Protein AF-A0A7S2VZ10-F1 (afdb_monomer_lite)

Sequence (284 aa):
MPEFVNPKYKDAEKTIFKKPTRLECMMQDFPTVLQGDEVKKVGFTSVAADMCFSPVKNATSDGVALQGKGTHPGVAASGEADQYAAVRTIMSSIGCQVEDAPKSKYLGIEVTPGPEIVLGPKFASYPGEFKTRFPNPSKVKISACSSLVVNGNGVVIESLDLDGALVIECEDGASGVIRDLVVKNKGWQKVQDESSDVEIIRMRGYRLDKTETKNVFFKKDGSVSGIESSEPAPKSIPKSSPAPQAPICSDNGVVKPPVSSLKSLTDPSENEQMEATNACCNIL

Secondary structure (DSSP, 8-state):
--EEE-PPBSSTTS-SBSS---EEE-GGGGGGG--GGGGGG-------HHHH-----S-HHHHHHHHTTTS---SHHHHHHHHHHHHHHHHHHTT-EEPPPPPEEETTEEE----EEEE-TTT-SSGGGHHHH-SSGGGEEE-TT-EEEEE-TTEEES-EEEESEEEEEE-TT--EEE-SEEEES---EEEE-SS-SSHHHHHHTEEEE----EEEEE-TTS-EESS---SPPPPPPPPPPPPPP---------------------------------------

InterPro domains:
  IPR029044 Nucleotide-diphospho-sugar transferases [G3DSA:3.90.550.10] (1-95)
  IPR029044 Nucleotide-diphospho-sugar transferases [SSF53448] (1-171)
  IPR039741 UDP-sugar pyrophosphorylase [PTHR11952] (1-141)

Structure (mmCIF, N/CA/C/O backbone):
data_AF-A0A7S2VZ10-F1
#
_entry.id   AF-A0A7S2VZ10-F1
#
loop_
_atom_site.group_PDB
_atom_site.id
_atom_site.type_symbol
_atom_site.label_atom_id
_atom_site.label_alt_id
_atom_site.label_comp_id
_atom_site.label_asym_id
_atom_site.label_entity_id
_atom_site.label_seq_id
_atom_site.pdbx_PDB_ins_code
_atom_site.Cartn_x
_atom_site.Cartn_y
_atom_site.Cartn_z
_atom_site.occupancy
_atom_site.B_iso_or_equiv
_atom_site.auth_seq_id
_atom_site.auth_comp_id
_atom_site.auth_asym_id
_atom_site.auth_atom_id
_atom_site.pdbx_PDB_model_num
ATOM 1 N N . MET A 1 1 ? 13.908 16.755 -28.039 1.00 89.31 1 MET A N 1
ATOM 2 C CA . MET A 1 1 ? 14.348 15.532 -27.341 1.00 89.31 1 MET A CA 1
ATOM 3 C C . MET A 1 1 ? 15.007 14.633 -28.361 1.00 89.31 1 MET A C 1
ATOM 5 O O . MET A 1 1 ? 14.469 14.606 -29.463 1.00 89.31 1 MET A O 1
ATOM 9 N N . PRO A 1 2 ? 16.119 13.948 -28.057 1.00 92.06 2 PRO A N 1
ATOM 10 C CA . PRO A 1 2 ? 16.629 12.903 -28.934 1.00 92.06 2 PRO A CA 1
ATOM 11 C C . PRO A 1 2 ? 15.529 11.877 -29.238 1.00 92.06 2 PRO A C 1
ATOM 13 O O . PRO A 1 2 ? 14.740 11.520 -28.360 1.00 92.06 2 PRO A O 1
ATOM 16 N N . GLU A 1 3 ? 15.448 11.457 -30.495 1.00 95.94 3 GLU A N 1
ATOM 17 C CA . GLU A 1 3 ? 14.493 10.454 -30.964 1.00 95.94 3 GLU A CA 1
ATOM 18 C C . GLU A 1 3 ? 15.218 9.130 -31.208 1.00 95.94 3 GLU A C 1
ATOM 20 O O . GLU A 1 3 ? 16.395 9.104 -31.577 1.00 95.94 3 GLU A O 1
ATOM 25 N N . PHE A 1 4 ? 14.512 8.019 -31.027 1.00 94.69 4 PHE A N 1
ATOM 26 C CA . PHE A 1 4 ? 15.022 6.676 -31.278 1.00 94.69 4 PHE A CA 1
ATOM 27 C C . PHE A 1 4 ? 13.944 5.781 -31.907 1.00 94.69 4 PHE A C 1
ATOM 29 O O . PHE A 1 4 ? 12.768 6.137 -31.982 1.00 94.69 4 PHE A O 1
ATOM 36 N N . VAL A 1 5 ? 14.349 4.595 -32.372 1.00 95.00 5 VAL A N 1
ATOM 37 C CA . VAL A 1 5 ? 13.439 3.552 -32.873 1.00 95.00 5 VAL A CA 1
ATOM 38 C C . VAL A 1 5 ? 13.731 2.224 -32.172 1.00 95.00 5 VAL A C 1
ATOM 40 O O . VAL A 1 5 ? 14.894 1.858 -32.006 1.00 95.00 5 VAL A O 1
ATOM 43 N N . ASN A 1 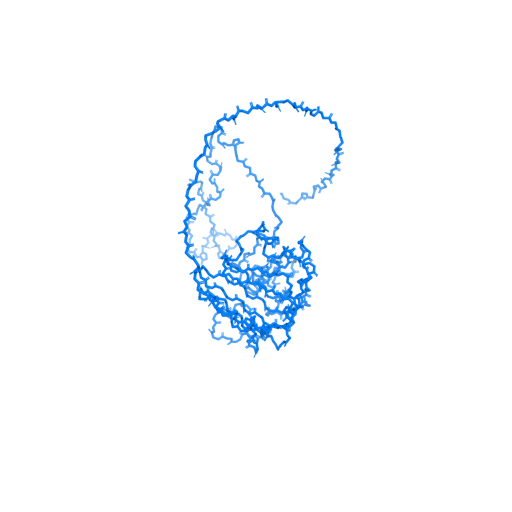6 ? 12.697 1.466 -31.789 1.00 93.81 6 ASN A N 1
ATOM 44 C CA . ASN A 1 6 ? 12.840 0.123 -31.195 1.00 93.81 6 ASN A CA 1
ATOM 45 C C . ASN A 1 6 ? 12.056 -0.956 -31.977 1.00 93.81 6 ASN A C 1
ATOM 47 O O . ASN A 1 6 ? 11.100 -1.547 -31.454 1.00 93.81 6 ASN A O 1
ATOM 51 N N . PRO A 1 7 ? 12.431 -1.227 -33.242 1.00 94.06 7 PRO A N 1
ATOM 52 C CA . PRO A 1 7 ? 11.729 -2.190 -34.077 1.00 94.06 7 PRO A CA 1
ATOM 53 C C . PRO A 1 7 ? 11.793 -3.605 -33.495 1.00 94.06 7 PRO A C 1
ATOM 55 O O . PRO A 1 7 ? 12.830 -4.079 -33.026 1.00 94.06 7 PRO A O 1
ATOM 58 N N . LYS A 1 8 ? 10.653 -4.302 -33.541 1.00 93.94 8 LYS A N 1
ATOM 59 C CA . LYS A 1 8 ? 10.565 -5.730 -33.214 1.00 93.94 8 LYS A CA 1
ATOM 60 C C . LYS A 1 8 ? 10.568 -6.525 -34.511 1.00 93.94 8 LYS A C 1
ATOM 62 O O . LYS A 1 8 ? 9.674 -6.343 -35.334 1.00 93.94 8 LYS A O 1
ATOM 67 N N . TYR A 1 9 ? 11.548 -7.406 -34.665 1.00 95.38 9 TYR A N 1
ATOM 68 C CA . TYR A 1 9 ? 11.757 -8.193 -35.879 1.00 95.38 9 TYR A CA 1
ATOM 69 C C . TYR A 1 9 ? 11.151 -9.592 -35.758 1.00 95.38 9 TYR A C 1
ATOM 71 O O . TYR A 1 9 ? 11.024 -10.129 -34.652 1.00 95.38 9 TYR A O 1
ATOM 79 N N . LYS A 1 10 ? 10.698 -10.146 -36.886 1.00 93.25 10 LYS A N 1
ATOM 80 C CA . LYS A 1 10 ? 10.171 -11.518 -36.975 1.00 93.25 10 LYS A CA 1
ATOM 81 C C . LYS A 1 10 ? 11.301 -12.528 -37.181 1.00 93.25 10 LYS A C 1
ATOM 83 O O . LYS A 1 10 ? 11.198 -13.657 -36.715 1.00 93.25 10 LYS A O 1
ATOM 88 N N . ASP A 1 11 ? 12.335 -12.096 -37.883 1.00 92.50 11 ASP A N 1
ATOM 89 C CA . ASP A 1 11 ? 13.518 -12.835 -38.296 1.00 92.50 11 ASP A CA 1
ATOM 90 C C . ASP A 1 11 ? 14.761 -12.375 -37.517 1.00 92.50 11 ASP A C 1
ATOM 92 O O . ASP A 1 11 ? 14.811 -11.259 -36.986 1.00 92.50 11 ASP A O 1
ATOM 96 N N . ALA A 1 12 ? 15.766 -13.247 -37.429 1.00 92.56 12 ALA A N 1
ATOM 97 C CA . ALA A 1 12 ? 17.010 -12.957 -36.715 1.00 92.56 12 ALA A CA 1
ATOM 98 C C . ALA A 1 12 ? 17.876 -11.937 -37.474 1.00 92.56 12 ALA A C 1
ATOM 100 O O . ALA A 1 12 ? 18.604 -11.156 -36.862 1.00 92.56 12 ALA A O 1
ATOM 101 N N . GLU A 1 13 ? 17.733 -11.907 -38.797 1.00 94.44 13 GLU A N 1
ATOM 102 C CA . GLU A 1 13 ? 18.428 -11.042 -39.748 1.00 94.44 13 GLU A CA 1
ATOM 103 C C . GLU A 1 13 ? 17.911 -9.596 -39.713 1.00 94.44 13 GLU A C 1
ATOM 105 O O . GLU A 1 13 ? 18.526 -8.706 -40.298 1.00 94.44 13 GLU A O 1
ATOM 110 N N . LYS A 1 14 ? 16.820 -9.340 -38.976 1.00 92.38 14 LYS A N 1
ATOM 111 C CA . LYS A 1 14 ? 16.214 -8.017 -38.776 1.00 92.38 14 LYS A CA 1
ATOM 112 C C . LYS A 1 14 ? 15.792 -7.335 -40.081 1.00 92.38 14 LYS A C 1
ATOM 114 O O . LYS A 1 14 ? 15.908 -6.119 -40.225 1.00 92.38 14 LYS A O 1
ATOM 119 N N . THR A 1 15 ? 15.269 -8.109 -41.024 1.00 92.44 15 THR A N 1
ATOM 120 C CA . THR A 1 15 ? 14.808 -7.605 -42.325 1.00 92.44 15 THR A CA 1
ATOM 121 C C . THR A 1 15 ? 13.295 -7.409 -42.380 1.00 92.44 15 THR A C 1
ATOM 123 O O . THR A 1 15 ? 12.811 -6.592 -43.164 1.00 92.44 15 THR A O 1
ATOM 126 N N . ILE A 1 16 ? 12.530 -8.096 -41.521 1.00 93.94 16 ILE A N 1
ATOM 127 C CA . ILE A 1 16 ? 11.064 -8.061 -41.515 1.00 93.94 16 ILE A CA 1
ATOM 128 C C . ILE A 1 16 ? 10.551 -7.625 -40.143 1.00 93.94 16 ILE A C 1
ATOM 130 O O . ILE A 1 16 ? 10.742 -8.289 -39.119 1.00 93.94 16 ILE A O 1
ATOM 134 N N . PHE A 1 17 ? 9.809 -6.519 -40.114 1.00 95.38 17 PHE A N 1
ATOM 135 C CA . PHE A 1 17 ? 9.128 -6.087 -38.898 1.00 95.38 17 PHE A CA 1
ATOM 136 C C . PHE A 1 17 ? 8.000 -7.054 -38.516 1.00 95.38 17 PHE A C 1
ATOM 138 O O . PHE A 1 17 ? 7.134 -7.393 -39.318 1.00 95.38 17 PHE A O 1
ATOM 145 N N . LYS A 1 18 ? 7.972 -7.456 -37.242 1.00 94.25 18 LYS A N 1
ATOM 146 C CA . LYS A 1 18 ? 6.888 -8.250 -36.643 1.00 94.25 18 LYS A CA 1
ATOM 147 C C . LYS A 1 18 ? 5.609 -7.425 -36.457 1.00 94.25 18 LYS A C 1
ATOM 149 O O . LYS A 1 18 ? 4.518 -7.984 -36.421 1.00 94.25 18 LYS A O 1
ATOM 154 N N . LYS A 1 19 ? 5.751 -6.107 -36.301 1.00 92.44 19 LYS A N 1
ATOM 155 C CA . LYS A 1 19 ? 4.674 -5.114 -36.185 1.00 92.44 19 LYS A CA 1
ATOM 156 C C . LYS A 1 19 ? 5.181 -3.747 -36.670 1.00 92.44 19 LYS A C 1
ATOM 158 O O . LYS A 1 19 ? 6.389 -3.526 -36.570 1.00 92.44 19 LYS A O 1
ATOM 163 N N . PRO A 1 20 ? 4.310 -2.836 -37.149 1.00 95.00 20 PRO A N 1
ATOM 164 C CA . PRO A 1 20 ? 4.716 -1.480 -37.513 1.00 95.00 20 PRO A CA 1
ATOM 165 C C . PRO A 1 20 ? 5.530 -0.808 -36.399 1.00 95.00 20 PRO A C 1
ATOM 167 O O . PRO A 1 20 ? 5.176 -0.908 -35.220 1.00 95.00 20 PRO A O 1
ATOM 170 N N . THR A 1 21 ? 6.628 -0.153 -36.780 1.00 94.62 21 THR A N 1
ATOM 171 C CA . THR A 1 21 ? 7.501 0.592 -35.864 1.00 94.62 21 THR A CA 1
ATOM 172 C C . THR A 1 21 ? 7.276 2.092 -36.022 1.00 94.62 21 THR A C 1
ATOM 174 O O . THR A 1 21 ? 6.785 2.546 -37.054 1.00 94.62 21 THR A O 1
ATOM 177 N N . ARG A 1 22 ? 7.635 2.862 -35.000 1.00 95.50 22 ARG A N 1
ATOM 178 C CA . ARG A 1 22 ? 7.475 4.320 -34.949 1.00 95.50 22 ARG A CA 1
ATOM 179 C C . ARG A 1 22 ? 8.710 4.964 -34.331 1.00 95.50 22 ARG A C 1
ATOM 181 O O . ARG A 1 22 ? 9.484 4.269 -33.672 1.00 95.50 22 ARG A O 1
ATOM 188 N N . LEU A 1 23 ? 8.869 6.265 -34.557 1.00 96.81 23 LEU A N 1
ATOM 189 C CA . LEU A 1 23 ? 9.794 7.084 -33.781 1.00 96.81 23 LEU A CA 1
ATOM 190 C C . LEU A 1 23 ? 9.257 7.230 -32.357 1.00 96.81 23 LEU A C 1
ATOM 192 O O . LEU A 1 23 ? 8.049 7.353 -32.141 1.00 96.81 23 LEU A O 1
ATOM 196 N N . GLU A 1 24 ? 10.166 7.180 -31.399 1.00 96.56 24 GLU A N 1
ATOM 197 C CA . GLU A 1 24 ? 9.895 7.301 -29.975 1.00 96.56 24 GLU A CA 1
ATOM 198 C C . GLU A 1 24 ? 10.877 8.315 -29.378 1.00 96.56 24 GLU A C 1
ATOM 200 O O . GLU A 1 24 ? 11.974 8.523 -29.892 1.00 96.56 24 GLU A O 1
ATOM 205 N N . CYS A 1 25 ? 10.490 8.957 -28.284 1.00 96.25 25 CYS A N 1
ATOM 206 C CA . CYS A 1 25 ? 11.383 9.766 -27.464 1.00 96.25 25 CYS A CA 1
ATOM 207 C C . CYS A 1 25 ? 11.068 9.493 -25.993 1.00 96.25 25 CYS A C 1
ATOM 209 O O . CYS A 1 25 ? 9.958 9.067 -25.659 1.00 96.25 25 CYS A O 1
ATOM 211 N N . MET A 1 26 ? 12.043 9.699 -25.111 1.00 95.38 26 MET A N 1
ATOM 212 C CA . MET A 1 26 ? 11.858 9.491 -23.680 1.00 95.38 26 MET A CA 1
ATOM 213 C C . MET A 1 26 ? 11.746 10.825 -22.949 1.00 95.38 26 MET A C 1
ATOM 215 O O . MET A 1 26 ? 12.558 11.726 -23.150 1.00 95.38 26 MET A O 1
ATOM 219 N N . MET A 1 27 ? 10.774 10.945 -22.042 1.00 95.12 27 MET A N 1
ATOM 220 C CA . MET A 1 27 ? 10.640 12.148 -21.212 1.00 95.12 27 MET A CA 1
ATOM 221 C C . MET A 1 27 ? 11.894 12.392 -20.357 1.00 95.12 27 MET A C 1
ATOM 223 O O . MET A 1 27 ? 12.309 13.535 -20.174 1.00 95.12 27 MET A O 1
ATOM 227 N N . GLN A 1 28 ? 12.532 11.314 -19.891 1.00 94.31 28 GLN A N 1
ATOM 228 C CA . GLN A 1 28 ? 13.742 11.366 -19.076 1.00 94.31 28 GLN A CA 1
ATOM 229 C C . GLN A 1 28 ? 15.014 11.712 -19.859 1.00 94.31 28 GLN A C 1
ATOM 231 O O . GLN A 1 28 ? 16.044 11.917 -19.229 1.00 94.31 28 GLN A O 1
ATOM 236 N N . ASP A 1 29 ? 14.960 11.828 -21.191 1.00 94.56 29 ASP A N 1
ATOM 237 C CA . ASP A 1 29 ? 16.108 12.289 -21.983 1.00 94.56 29 ASP A CA 1
ATOM 238 C C . ASP A 1 29 ? 16.261 13.818 -21.924 1.00 94.56 29 ASP A C 1
ATOM 240 O O . ASP A 1 29 ? 17.249 14.356 -22.420 1.00 94.56 29 ASP A O 1
ATOM 244 N N . PHE A 1 30 ? 15.324 14.547 -21.301 1.00 93.69 30 PHE A N 1
ATOM 245 C CA . PHE A 1 30 ? 15.377 16.012 -21.198 1.00 93.69 30 PHE A CA 1
ATOM 246 C C . PHE A 1 30 ? 16.704 16.557 -20.652 1.00 93.69 30 PHE A C 1
ATOM 248 O O . PHE A 1 30 ? 17.232 17.503 -21.240 1.00 93.69 30 PHE A O 1
ATOM 255 N N . PRO A 1 31 ? 17.314 15.967 -19.607 1.00 93.50 31 PRO A N 1
ATOM 256 C CA . PRO A 1 31 ? 18.595 16.443 -19.101 1.00 93.50 31 PRO A CA 1
ATOM 257 C C . PRO A 1 31 ? 19.724 16.410 -20.142 1.00 93.50 31 PRO A C 1
ATOM 259 O O . PRO A 1 31 ? 20.663 17.191 -20.032 1.00 93.50 31 PRO A O 1
ATOM 262 N N . THR A 1 32 ? 19.632 15.563 -21.176 1.00 91.69 32 THR A N 1
ATOM 263 C CA . THR A 1 32 ? 20.663 15.438 -22.227 1.00 91.69 32 THR A CA 1
ATOM 264 C C . THR A 1 32 ? 20.717 16.633 -23.179 1.00 91.69 32 THR A C 1
ATOM 266 O O . THR A 1 32 ? 21.724 16.824 -23.856 1.00 91.69 32 THR A O 1
ATOM 269 N N . VAL A 1 33 ? 19.652 17.442 -23.239 1.00 94.12 33 VAL A N 1
ATOM 270 C CA . VAL A 1 33 ? 19.584 18.629 -24.109 1.00 94.12 33 VAL A CA 1
ATOM 271 C C . VAL A 1 33 ? 19.839 19.938 -23.364 1.00 94.12 33 VAL A C 1
ATOM 273 O O . VAL A 1 33 ? 19.858 20.999 -23.990 1.00 94.12 33 VAL A O 1
ATOM 276 N N . LEU A 1 34 ? 20.029 19.887 -22.042 1.00 94.75 34 LEU A N 1
ATOM 277 C CA . LEU A 1 34 ? 20.406 21.056 -21.252 1.00 94.75 34 LEU A CA 1
ATOM 278 C C . LEU A 1 34 ? 21.827 21.504 -21.618 1.00 94.75 34 LEU A C 1
ATOM 280 O O . LEU A 1 34 ? 22.675 20.699 -21.998 1.00 94.75 34 LEU A O 1
ATOM 284 N N . GLN A 1 35 ? 22.095 22.805 -21.506 1.00 95.25 35 GLN A N 1
ATOM 285 C CA . GLN A 1 35 ? 23.396 23.406 -21.815 1.00 95.25 35 GLN A CA 1
ATOM 286 C C . GLN A 1 35 ? 23.789 24.444 -20.759 1.00 95.25 35 GLN A C 1
ATOM 288 O O . GLN A 1 35 ? 22.960 24.889 -19.963 1.00 95.25 35 GLN A O 1
ATOM 293 N N . GLY A 1 36 ? 25.064 24.844 -20.765 1.00 95.81 36 GLY A N 1
ATOM 294 C CA . GLY A 1 36 ? 25.583 25.874 -19.865 1.00 95.81 36 GLY A CA 1
ATOM 295 C C . GLY A 1 36 ? 25.463 25.480 -18.392 1.00 95.81 36 GLY A C 1
ATOM 296 O O . GLY A 1 36 ? 25.749 24.344 -18.013 1.00 95.81 36 GLY A O 1
ATOM 297 N N . ASP A 1 37 ? 25.042 26.425 -17.556 1.00 95.81 37 ASP A N 1
ATOM 298 C CA . ASP A 1 37 ? 24.955 26.218 -16.108 1.00 95.81 37 ASP A CA 1
ATOM 299 C C . ASP A 1 37 ? 23.799 25.301 -15.675 1.00 95.81 37 ASP A C 1
ATOM 301 O O . ASP A 1 37 ? 23.842 24.766 -14.569 1.00 95.81 37 ASP A O 1
ATOM 305 N N . GLU A 1 38 ? 22.803 25.046 -16.531 1.00 94.06 38 GLU A N 1
ATOM 306 C CA . GLU A 1 38 ? 21.687 24.146 -16.202 1.00 94.06 38 GLU A CA 1
ATOM 307 C C . GLU A 1 38 ? 22.126 22.678 -16.112 1.00 94.06 38 GLU A C 1
ATOM 309 O O . GLU A 1 38 ? 21.639 21.941 -15.257 1.00 94.06 38 GLU A O 1
ATOM 314 N N . VAL A 1 39 ? 23.113 22.256 -16.914 1.00 94.19 39 VAL A N 1
ATOM 315 C CA . VAL A 1 39 ? 23.686 20.894 -16.842 1.00 94.19 39 VAL A CA 1
ATOM 316 C C . VAL A 1 39 ? 24.296 20.620 -15.472 1.00 94.19 39 VAL A C 1
ATOM 318 O O . VAL A 1 39 ? 24.170 19.517 -14.946 1.00 94.19 39 VAL A O 1
ATOM 321 N N . LYS A 1 40 ? 24.914 21.635 -14.855 1.00 94.62 40 LYS A N 1
ATOM 322 C CA . LYS A 1 40 ? 25.546 21.517 -13.531 1.00 94.62 40 LYS A CA 1
ATOM 323 C C . LYS A 1 40 ? 24.530 21.281 -12.407 1.00 94.62 40 LYS A C 1
ATOM 325 O O . LYS A 1 40 ? 24.934 20.931 -11.303 1.00 94.62 40 LYS A O 1
ATOM 330 N N . LYS A 1 41 ? 23.234 21.490 -12.670 1.00 94.44 41 LYS A N 1
ATOM 331 C CA . LYS A 1 41 ? 22.131 21.294 -11.717 1.00 94.44 41 LYS A CA 1
ATOM 332 C C . LYS A 1 41 ? 21.445 19.932 -11.867 1.00 94.44 41 LYS A C 1
ATOM 334 O O . LYS A 1 41 ? 20.548 19.623 -11.087 1.00 94.44 41 LYS A O 1
ATOM 339 N N . VAL A 1 42 ? 21.835 19.125 -12.856 1.00 95.69 42 VAL A N 1
ATOM 340 C CA . VAL A 1 42 ? 21.312 17.765 -13.031 1.00 95.69 42 VAL A CA 1
ATOM 341 C C . VAL A 1 42 ? 21.949 16.851 -11.990 1.00 95.69 42 VAL A C 1
ATOM 343 O O . VAL A 1 42 ? 23.168 16.803 -11.849 1.00 95.69 42 VAL A O 1
ATOM 346 N N . GLY A 1 43 ? 21.119 16.098 -11.277 1.00 94.62 43 GLY A N 1
ATOM 347 C CA . GLY A 1 43 ? 21.566 15.143 -10.273 1.00 94.62 43 GLY A CA 1
ATOM 348 C C . GLY A 1 43 ? 20.611 13.966 -10.149 1.00 94.62 43 GLY A C 1
ATOM 349 O O . GLY A 1 43 ? 19.545 13.938 -10.765 1.00 94.62 43 GLY A O 1
ATOM 350 N N . PHE A 1 44 ? 21.005 12.996 -9.330 1.00 94.44 44 PHE A N 1
ATOM 351 C CA . PHE A 1 44 ? 20.228 11.797 -9.046 1.00 94.44 44 PHE A CA 1
ATOM 352 C C . PHE A 1 44 ? 20.040 11.664 -7.539 1.00 94.44 44 PHE A C 1
ATOM 354 O O . PHE A 1 44 ? 20.973 11.882 -6.766 1.00 94.44 44 PHE A O 1
ATOM 361 N N . THR A 1 45 ? 18.842 11.269 -7.126 1.00 95.12 45 THR A N 1
ATOM 362 C CA . THR A 1 45 ? 18.549 10.914 -5.738 1.00 95.12 45 THR A CA 1
ATOM 363 C C . THR A 1 45 ? 18.197 9.439 -5.702 1.00 95.12 45 THR A C 1
ATOM 365 O O . THR A 1 45 ? 17.225 9.017 -6.325 1.00 95.12 45 THR A O 1
ATOM 368 N N . SER A 1 46 ? 19.009 8.656 -4.995 1.00 94.44 46 SER A N 1
ATOM 369 C CA . SER A 1 46 ? 18.710 7.250 -4.747 1.00 94.44 46 SER A CA 1
ATOM 370 C C . SER A 1 46 ? 17.797 7.134 -3.534 1.00 94.44 46 SER A C 1
ATOM 372 O O . SER A 1 46 ? 18.019 7.781 -2.511 1.00 94.44 46 SER A O 1
ATOM 374 N N . VAL A 1 47 ? 16.769 6.311 -3.664 1.00 93.12 47 VAL A N 1
ATOM 375 C CA . VAL A 1 47 ? 15.765 6.030 -2.640 1.00 93.12 47 VAL A CA 1
ATOM 376 C C . VAL A 1 47 ? 15.538 4.524 -2.598 1.00 93.12 47 VAL A C 1
ATOM 378 O O . VAL A 1 47 ? 15.725 3.834 -3.601 1.00 93.12 47 VAL A O 1
ATOM 381 N N . ALA A 1 48 ? 15.183 4.006 -1.424 1.00 91.25 48 ALA A N 1
ATOM 382 C CA . ALA A 1 48 ? 14.958 2.580 -1.240 1.00 91.25 48 ALA A CA 1
ATOM 383 C C . ALA A 1 48 ? 13.761 2.122 -2.093 1.00 91.25 48 ALA A C 1
ATOM 385 O O . ALA A 1 48 ? 12.660 2.662 -1.978 1.00 91.25 48 ALA A O 1
ATOM 386 N N . ALA A 1 49 ? 14.001 1.165 -2.994 1.00 90.69 49 ALA A N 1
ATOM 387 C CA . ALA A 1 49 ? 13.032 0.777 -4.019 1.00 90.69 49 ALA A CA 1
ATOM 388 C C . ALA A 1 49 ? 11.740 0.183 -3.433 1.00 90.69 49 ALA A C 1
ATOM 390 O O . ALA A 1 49 ? 10.665 0.399 -3.985 1.00 90.69 49 ALA A O 1
ATOM 391 N N . ASP A 1 50 ? 11.844 -0.504 -2.298 1.00 88.31 50 ASP A N 1
ATOM 392 C CA . ASP A 1 50 ? 10.729 -1.073 -1.534 1.00 88.31 50 ASP A CA 1
ATOM 393 C C . ASP A 1 50 ? 9.741 -0.020 -1.004 1.00 88.31 50 ASP A C 1
ATOM 395 O O . ASP A 1 50 ? 8.578 -0.334 -0.766 1.00 88.31 50 ASP A O 1
ATOM 399 N N . MET A 1 51 ? 10.176 1.233 -0.862 1.00 88.94 51 MET A N 1
ATOM 400 C CA . MET A 1 51 ? 9.346 2.338 -0.376 1.00 88.94 51 MET A CA 1
ATOM 401 C C . MET A 1 51 ? 8.803 3.242 -1.487 1.00 88.94 51 MET A C 1
ATOM 403 O O . MET A 1 51 ? 7.904 4.043 -1.230 1.00 88.94 51 MET A O 1
ATOM 407 N N . CYS A 1 52 ? 9.357 3.181 -2.702 1.00 90.94 52 CYS A N 1
ATOM 408 C CA . CYS A 1 52 ? 9.060 4.174 -3.741 1.00 90.94 52 CYS A CA 1
ATOM 409 C C . CYS A 1 52 ? 8.910 3.622 -5.165 1.00 90.94 52 CYS A C 1
ATOM 411 O O . CYS A 1 52 ? 8.676 4.406 -6.088 1.00 90.94 52 CYS A O 1
ATOM 413 N N . PHE A 1 53 ? 9.080 2.317 -5.391 1.00 94.50 53 PHE A N 1
ATOM 414 C CA . PHE A 1 53 ? 9.075 1.736 -6.731 1.00 94.50 53 PHE A CA 1
ATOM 415 C C . PHE A 1 53 ? 8.306 0.410 -6.799 1.00 94.50 53 PHE A C 1
ATOM 417 O O . PHE A 1 53 ? 8.887 -0.672 -6.824 1.00 94.50 53 PHE A O 1
ATOM 424 N N . SER A 1 54 ? 6.984 0.518 -6.947 1.00 95.81 54 SER A N 1
ATOM 425 C CA . SER A 1 54 ? 6.052 -0.623 -7.001 1.00 95.81 54 SER A CA 1
ATOM 426 C C . SER A 1 54 ? 5.272 -0.662 -8.324 1.00 95.81 54 SER A C 1
ATOM 428 O O . SER A 1 54 ? 4.064 -0.417 -8.357 1.00 95.81 54 SER A O 1
ATOM 430 N N . PRO A 1 55 ? 5.939 -0.896 -9.471 1.00 96.50 55 PRO A N 1
ATOM 431 C CA . PRO A 1 55 ? 5.274 -0.858 -10.768 1.00 96.50 55 PRO A CA 1
ATOM 432 C C . PRO A 1 55 ? 4.318 -2.043 -10.949 1.00 96.50 55 PRO A C 1
ATOM 434 O O . PRO A 1 55 ? 4.665 -3.182 -10.656 1.00 96.50 55 PRO A O 1
ATOM 437 N N . VAL A 1 56 ? 3.162 -1.793 -11.563 1.00 97.69 56 VAL A N 1
ATOM 438 C CA . VAL A 1 56 ? 2.246 -2.830 -12.062 1.00 97.69 56 VAL A CA 1
ATOM 439 C C . VAL A 1 56 ? 2.233 -2.744 -13.583 1.00 97.69 56 VAL A C 1
ATOM 441 O O . VAL A 1 56 ? 1.460 -1.992 -14.170 1.00 97.69 56 VAL A O 1
ATOM 444 N N . LYS A 1 57 ? 3.167 -3.447 -14.228 1.00 96.31 57 LYS A N 1
ATOM 445 C CA . LYS A 1 57 ? 3.405 -3.341 -15.682 1.00 96.31 57 LYS A CA 1
ATOM 446 C C . LYS A 1 57 ? 3.500 -4.678 -16.409 1.00 96.31 57 LYS A C 1
ATOM 448 O O . LYS A 1 57 ? 3.429 -4.700 -17.634 1.00 96.31 57 LYS A O 1
ATOM 453 N N . ASN A 1 58 ? 3.700 -5.768 -15.675 1.00 97.19 58 ASN A N 1
ATOM 454 C CA . ASN A 1 58 ? 3.885 -7.097 -16.240 1.00 97.19 58 ASN A CA 1
ATOM 455 C C . ASN A 1 58 ? 2.590 -7.908 -16.147 1.00 97.19 58 ASN A C 1
ATOM 457 O O . ASN A 1 58 ? 1.797 -7.735 -15.218 1.00 97.19 58 ASN A O 1
ATOM 461 N N . ALA A 1 59 ? 2.409 -8.838 -17.084 1.00 95.12 59 ALA A N 1
ATOM 462 C CA . ALA A 1 59 ? 1.439 -9.912 -16.920 1.00 95.12 59 ALA A CA 1
ATOM 463 C C . ALA A 1 59 ? 1.910 -10.882 -15.825 1.00 95.12 59 ALA A C 1
ATOM 465 O O . ALA A 1 59 ? 3.111 -11.028 -15.584 1.00 95.12 59 ALA A O 1
ATOM 466 N N . THR A 1 60 ? 0.976 -11.586 -15.186 1.00 95.56 60 THR A N 1
ATOM 467 C CA . THR A 1 60 ? 1.283 -12.483 -14.062 1.00 95.56 60 THR A CA 1
ATOM 468 C C . THR A 1 60 ? 2.296 -13.567 -14.429 1.00 95.56 60 THR A C 1
ATOM 470 O O . THR A 1 60 ? 3.241 -13.796 -13.679 1.00 95.56 60 THR A O 1
ATOM 473 N N . SER A 1 61 ? 2.180 -14.165 -15.619 1.00 95.31 61 SER A N 1
ATOM 474 C CA . SER A 1 61 ? 3.127 -15.173 -16.119 1.00 95.31 61 SER A CA 1
ATOM 475 C C . SER A 1 61 ? 4.559 -14.645 -16.247 1.00 95.31 61 SER A C 1
ATOM 477 O O . SER A 1 61 ? 5.509 -15.329 -15.865 1.00 95.31 61 SER A O 1
ATOM 479 N N . ASP A 1 62 ? 4.720 -13.416 -16.742 1.00 96.81 62 ASP A N 1
ATOM 480 C CA . ASP A 1 62 ? 6.031 -12.778 -16.879 1.00 96.81 62 ASP A CA 1
ATOM 481 C C . ASP A 1 62 ? 6.598 -12.423 -15.501 1.00 96.81 62 ASP A C 1
ATOM 483 O O . ASP A 1 62 ? 7.786 -12.618 -15.242 1.00 96.81 62 ASP A O 1
ATOM 487 N N . GLY A 1 63 ? 5.733 -11.968 -14.587 1.00 97.38 63 GLY A N 1
ATOM 488 C CA . GLY A 1 63 ? 6.083 -11.709 -13.193 1.00 97.38 63 GLY A CA 1
ATOM 489 C C . GLY A 1 63 ? 6.609 -12.949 -12.473 1.00 97.38 63 GLY A C 1
ATOM 490 O O . GLY A 1 63 ? 7.622 -12.859 -11.784 1.00 97.38 63 GLY A O 1
ATOM 491 N N . VAL A 1 64 ? 5.996 -14.119 -12.683 1.00 97.81 64 VAL A N 1
ATOM 492 C CA . VAL A 1 64 ? 6.490 -15.399 -12.137 1.00 97.81 64 VAL A CA 1
ATOM 493 C C . VAL A 1 64 ? 7.896 -15.709 -12.660 1.00 97.81 64 VAL A C 1
ATOM 495 O O . VAL A 1 64 ? 8.776 -16.090 -11.884 1.00 97.81 64 VAL A O 1
ATOM 498 N N . ALA A 1 65 ? 8.143 -15.505 -13.957 1.00 97.88 65 ALA A N 1
ATOM 499 C CA . ALA A 1 65 ? 9.461 -15.726 -14.552 1.00 97.88 65 ALA A CA 1
ATOM 500 C C . ALA A 1 65 ? 10.526 -14.744 -14.025 1.00 97.88 65 ALA A C 1
ATOM 502 O O . ALA A 1 65 ? 11.684 -15.132 -13.860 1.00 97.88 65 ALA A O 1
ATOM 503 N N . LEU A 1 66 ? 10.155 -13.488 -13.751 1.00 97.62 66 LEU A N 1
ATOM 504 C CA . LEU A 1 66 ? 11.037 -12.492 -13.130 1.00 97.62 66 LEU A CA 1
ATOM 505 C C . LEU A 1 66 ? 11.348 -12.839 -11.671 1.00 97.62 66 LEU A C 1
ATOM 507 O O . LEU A 1 66 ? 12.516 -12.827 -11.281 1.00 97.62 66 LEU A O 1
ATOM 511 N N . GLN A 1 67 ? 10.333 -13.230 -10.900 1.00 97.44 67 GLN A N 1
ATOM 512 C CA . GLN A 1 67 ? 10.484 -13.660 -9.509 1.00 97.44 67 GLN A CA 1
ATOM 513 C C . GLN A 1 67 ? 11.445 -14.845 -9.388 1.00 97.44 67 GLN A C 1
ATOM 515 O O . GLN A 1 67 ? 12.313 -14.853 -8.519 1.00 97.44 67 GLN A O 1
ATOM 520 N N . GLY A 1 68 ? 11.343 -15.823 -10.295 1.00 97.00 68 GLY A N 1
ATOM 521 C CA . GLY A 1 68 ? 12.252 -16.974 -10.342 1.00 97.00 68 GLY A CA 1
ATOM 522 C C . GLY A 1 68 ? 13.721 -16.604 -10.584 1.00 97.00 68 GLY A C 1
ATOM 523 O O . GLY A 1 68 ? 14.607 -17.397 -10.282 1.00 97.00 68 GLY A O 1
ATOM 524 N N . LYS A 1 69 ? 13.991 -15.393 -11.087 1.00 97.31 69 LYS A N 1
ATOM 525 C CA . LYS A 1 69 ? 15.336 -14.822 -11.269 1.00 97.31 69 LYS A CA 1
ATOM 526 C C . LYS A 1 69 ? 15.736 -13.868 -10.136 1.00 97.31 69 LYS A C 1
ATOM 528 O O . LYS A 1 69 ? 16.726 -13.157 -10.270 1.00 97.31 69 LYS A O 1
ATOM 533 N N . GLY A 1 70 ? 14.949 -13.787 -9.062 1.00 95.19 70 GLY A N 1
ATOM 534 C CA . GLY A 1 70 ? 15.165 -12.835 -7.969 1.00 95.19 70 GLY A CA 1
ATOM 535 C C . GLY A 1 70 ? 14.870 -11.379 -8.342 1.00 95.19 70 GLY A C 1
ATOM 536 O O . GLY A 1 70 ? 15.331 -10.471 -7.660 1.00 95.19 70 GLY A O 1
ATOM 537 N N . THR A 1 71 ? 14.133 -11.130 -9.428 1.00 95.19 71 THR A N 1
ATOM 538 C CA . THR A 1 71 ? 13.716 -9.781 -9.839 1.00 95.19 71 THR A CA 1
ATOM 539 C C . THR A 1 71 ? 12.292 -9.501 -9.372 1.00 95.19 71 THR A C 1
ATOM 541 O O . THR A 1 71 ? 11.449 -10.398 -9.381 1.00 95.19 71 THR A O 1
ATOM 544 N N . HIS A 1 72 ? 12.003 -8.248 -9.007 1.00 95.88 72 HIS A N 1
ATOM 545 C CA . HIS A 1 72 ? 10.661 -7.846 -8.592 1.00 95.88 72 HIS A CA 1
ATOM 546 C C . HIS A 1 72 ? 9.606 -8.201 -9.665 1.00 95.88 72 HIS A C 1
ATOM 548 O O . HIS A 1 72 ? 9.805 -7.848 -10.835 1.00 95.88 72 HIS A O 1
ATOM 554 N N . PRO A 1 73 ? 8.483 -8.863 -9.313 1.00 97.06 73 PRO A N 1
ATOM 555 C CA . PRO A 1 73 ? 7.525 -9.353 -10.305 1.00 97.06 73 PRO A CA 1
ATOM 556 C C . PRO A 1 73 ? 6.855 -8.234 -11.107 1.00 97.06 73 PRO A C 1
ATOM 558 O O . PRO A 1 73 ? 6.631 -8.378 -12.308 1.00 97.06 73 PRO A O 1
ATOM 561 N N . GLY A 1 74 ? 6.545 -7.107 -10.460 1.00 97.19 74 GLY A N 1
ATOM 562 C CA . GLY A 1 74 ? 5.933 -5.942 -11.101 1.00 97.19 74 GLY A CA 1
ATOM 563 C C . GLY A 1 74 ? 4.523 -6.194 -11.657 1.00 97.19 74 GLY A C 1
ATOM 564 O O . GLY A 1 74 ? 4.201 -5.732 -12.757 1.00 97.19 74 GLY A O 1
ATOM 565 N N . VAL A 1 75 ? 3.715 -6.970 -10.928 1.00 98.25 75 VAL A N 1
ATOM 566 C CA . VAL A 1 75 ? 2.343 -7.390 -11.276 1.00 98.25 75 VAL A CA 1
ATOM 567 C C . VAL A 1 75 ? 1.339 -6.861 -10.246 1.00 98.25 75 VAL A C 1
ATOM 569 O O . VAL A 1 75 ? 1.734 -6.314 -9.220 1.00 98.25 75 VAL A O 1
ATOM 572 N N . ALA A 1 76 ? 0.036 -7.042 -10.486 1.00 97.44 76 ALA A N 1
ATOM 573 C CA . ALA A 1 76 ? -1.008 -6.482 -9.620 1.00 97.44 76 ALA A CA 1
ATOM 574 C C . ALA A 1 76 ? -0.898 -6.957 -8.159 1.00 97.44 76 ALA A C 1
ATOM 576 O O . ALA A 1 76 ? -0.958 -6.136 -7.248 1.00 97.44 76 ALA A O 1
ATOM 577 N N . ALA A 1 77 ? -0.665 -8.257 -7.942 1.00 97.25 77 ALA A N 1
ATOM 578 C CA . ALA A 1 77 ? -0.524 -8.823 -6.601 1.00 97.25 77 ALA A CA 1
ATOM 579 C C . ALA A 1 77 ? 0.682 -8.254 -5.831 1.00 97.25 77 ALA A C 1
ATOM 581 O O . ALA A 1 77 ? 0.544 -7.932 -4.654 1.00 97.25 77 ALA A O 1
ATOM 582 N N . SER A 1 78 ? 1.845 -8.109 -6.487 1.00 97.38 78 SER A N 1
ATOM 583 C CA . SER A 1 78 ? 3.037 -7.546 -5.840 1.00 97.38 78 SER A CA 1
ATOM 584 C C . SER A 1 78 ? 2.862 -6.056 -5.560 1.00 97.38 78 SER A C 1
ATOM 586 O O . SER A 1 78 ? 3.134 -5.625 -4.453 1.00 97.38 78 SER A O 1
ATOM 588 N N . GLY A 1 79 ? 2.322 -5.283 -6.510 1.00 97.38 79 GLY A N 1
ATOM 589 C CA . GLY A 1 79 ? 2.120 -3.845 -6.305 1.00 97.38 79 GLY A CA 1
ATOM 590 C C . GLY A 1 79 ? 1.147 -3.526 -5.164 1.00 97.38 79 GLY A C 1
ATOM 591 O O . GLY A 1 79 ? 1.372 -2.590 -4.405 1.00 97.38 79 GLY A O 1
ATOM 592 N N . GLU A 1 80 ? 0.087 -4.322 -5.002 1.00 97.31 80 GLU A N 1
ATOM 593 C CA . GLU A 1 80 ? -0.819 -4.203 -3.852 1.00 97.31 80 GLU A CA 1
ATOM 594 C C . GLU A 1 80 ? -0.120 -4.537 -2.526 1.00 97.31 80 GLU A C 1
ATOM 596 O O . GLU A 1 80 ? -0.274 -3.804 -1.549 1.00 97.31 80 GLU A O 1
ATOM 601 N N . ALA A 1 81 ? 0.679 -5.607 -2.492 1.00 97.00 81 ALA A N 1
ATOM 602 C CA . ALA A 1 81 ? 1.431 -5.994 -1.301 1.00 97.00 81 ALA A CA 1
ATOM 603 C C . ALA A 1 81 ? 2.496 -4.955 -0.914 1.00 97.00 81 ALA A C 1
ATOM 605 O O . ALA A 1 81 ? 2.630 -4.644 0.269 1.00 97.00 81 ALA A O 1
ATOM 606 N N . ASP A 1 82 ? 3.200 -4.376 -1.890 1.00 97.19 82 ASP A N 1
ATOM 607 C CA . ASP A 1 82 ? 4.199 -3.329 -1.657 1.00 97.19 82 ASP A CA 1
ATOM 608 C C . ASP A 1 82 ? 3.567 -2.091 -1.011 1.00 97.19 82 ASP A C 1
ATOM 610 O O . ASP A 1 82 ? 4.121 -1.518 -0.073 1.00 97.19 82 ASP A O 1
ATOM 614 N N . GLN A 1 83 ? 2.366 -1.708 -1.458 1.00 96.12 83 GLN A N 1
ATOM 615 C CA . GLN A 1 83 ? 1.644 -0.574 -0.886 1.00 96.12 83 GLN A CA 1
ATOM 616 C C . GLN A 1 83 ? 1.332 -0.798 0.599 1.00 96.12 83 GLN A C 1
ATOM 618 O O . GLN A 1 83 ? 1.511 0.111 1.413 1.00 96.12 83 GLN A O 1
ATOM 623 N N . TYR A 1 84 ? 0.891 -2.004 0.973 1.00 97.25 84 TYR A N 1
ATOM 624 C CA . TYR A 1 84 ? 0.693 -2.350 2.381 1.00 97.25 84 TYR A CA 1
ATOM 625 C C . TYR A 1 84 ? 2.023 -2.397 3.133 1.00 97.25 84 TYR A C 1
ATOM 627 O O . TYR A 1 84 ? 2.122 -1.859 4.235 1.00 97.25 84 TYR A O 1
ATOM 635 N N . ALA A 1 85 ? 3.064 -2.987 2.542 1.00 97.00 85 ALA A N 1
ATOM 636 C CA . ALA A 1 85 ? 4.393 -3.060 3.136 1.00 97.00 85 ALA A CA 1
ATOM 637 C C . ALA A 1 85 ? 4.951 -1.674 3.475 1.00 97.00 85 ALA A C 1
ATOM 639 O O . ALA A 1 85 ? 5.394 -1.484 4.603 1.00 97.00 85 ALA A O 1
ATOM 640 N N . ALA A 1 86 ? 4.836 -0.691 2.581 1.00 95.88 86 ALA A N 1
ATOM 641 C CA . ALA A 1 86 ? 5.298 0.672 2.835 1.00 95.88 86 ALA A CA 1
ATOM 642 C C . ALA A 1 86 ? 4.634 1.293 4.078 1.00 95.88 86 ALA A C 1
ATOM 644 O O . ALA A 1 86 ? 5.312 1.866 4.934 1.00 95.88 86 ALA A O 1
ATOM 645 N N . VAL A 1 87 ? 3.313 1.138 4.227 1.00 96.81 87 VAL A N 1
ATOM 646 C CA . VAL A 1 87 ? 2.580 1.661 5.393 1.00 96.81 87 VAL A CA 1
ATOM 647 C C . VAL A 1 87 ? 2.986 0.934 6.674 1.00 96.81 87 VAL A C 1
ATOM 649 O O . VAL A 1 87 ? 3.251 1.589 7.685 1.00 96.81 87 VAL A O 1
ATOM 652 N N . ARG A 1 88 ? 3.094 -0.400 6.635 1.00 97.56 88 ARG A N 1
ATOM 653 C CA . ARG A 1 88 ? 3.551 -1.206 7.779 1.00 97.56 88 ARG A CA 1
ATOM 654 C C . ARG A 1 88 ? 4.959 -0.800 8.210 1.00 97.56 88 ARG A C 1
ATOM 656 O O . ARG A 1 88 ? 5.168 -0.548 9.391 1.00 97.56 88 ARG A O 1
ATOM 663 N N . THR A 1 89 ? 5.885 -0.631 7.266 1.00 96.50 89 THR A N 1
ATOM 664 C CA . THR A 1 89 ? 7.258 -0.175 7.532 1.00 96.50 89 THR A CA 1
ATOM 665 C C . THR A 1 89 ? 7.271 1.181 8.230 1.00 96.50 89 THR A C 1
ATOM 667 O O . THR A 1 89 ? 7.947 1.336 9.247 1.00 96.50 89 THR A O 1
ATOM 670 N N . ILE A 1 90 ? 6.489 2.158 7.755 1.00 96.69 90 ILE A N 1
ATOM 671 C CA . ILE A 1 90 ? 6.415 3.484 8.392 1.00 96.69 90 ILE A CA 1
ATOM 672 C C . ILE A 1 90 ? 5.844 3.371 9.809 1.00 96.69 90 ILE A C 1
ATOM 674 O O . ILE A 1 90 ? 6.421 3.931 10.742 1.00 96.69 90 ILE A O 1
ATOM 678 N N . MET A 1 91 ? 4.747 2.636 9.996 1.00 98.00 91 MET A N 1
ATOM 679 C CA . MET A 1 91 ? 4.122 2.468 11.312 1.00 98.00 91 MET A CA 1
ATOM 680 C C . MET A 1 91 ? 5.053 1.765 12.305 1.00 98.00 91 MET A C 1
ATOM 682 O O . MET A 1 91 ? 5.226 2.239 13.428 1.00 98.00 91 MET A O 1
ATOM 686 N N . SER A 1 92 ? 5.715 0.689 11.890 1.00 97.69 92 SER A N 1
ATOM 687 C CA . SER A 1 92 ? 6.712 0.003 12.714 1.00 97.69 92 SER A CA 1
ATOM 688 C C . SER A 1 92 ? 7.900 0.914 13.036 1.00 97.69 92 SER A C 1
ATOM 690 O O . SER A 1 92 ? 8.365 0.930 14.174 1.00 97.69 92 SER A O 1
ATOM 692 N N . SER A 1 93 ? 8.345 1.753 12.089 1.00 96.88 93 SER A N 1
ATOM 693 C CA . SER A 1 93 ? 9.469 2.684 12.299 1.00 96.88 93 SER A CA 1
ATOM 694 C C . SER A 1 93 ? 9.201 3.746 13.371 1.00 96.88 93 SER A C 1
ATOM 696 O O . SER A 1 93 ? 10.139 4.242 13.995 1.00 96.88 93 SER A O 1
ATOM 698 N N . ILE A 1 94 ? 7.930 4.089 13.614 1.00 97.44 94 ILE A N 1
ATOM 699 C CA . ILE A 1 94 ? 7.537 5.021 14.681 1.00 97.44 94 ILE A CA 1
ATOM 700 C C . ILE A 1 94 ? 7.209 4.317 16.004 1.00 97.44 94 ILE A C 1
ATOM 702 O O . ILE A 1 94 ? 6.943 5.002 16.988 1.00 97.44 94 ILE A O 1
ATOM 706 N N . GLY A 1 95 ? 7.254 2.982 16.051 1.00 98.25 95 GLY A N 1
ATOM 707 C CA . GLY A 1 95 ? 7.061 2.180 17.261 1.00 98.25 95 GLY A CA 1
ATOM 708 C C . GLY A 1 95 ? 5.704 1.483 17.386 1.00 98.25 95 GLY A C 1
ATOM 709 O O . GLY A 1 95 ? 5.402 0.985 18.472 1.00 98.25 95 GLY A O 1
ATOM 710 N N . CYS A 1 96 ? 4.877 1.457 16.333 1.00 98.62 96 CYS A N 1
ATOM 711 C CA . CYS A 1 96 ? 3.666 0.633 16.321 1.00 98.62 96 CYS A CA 1
ATOM 712 C C . CYS A 1 96 ? 4.030 -0.855 16.265 1.00 98.62 96 CYS A C 1
ATOM 714 O O . CYS A 1 96 ? 5.019 -1.241 15.645 1.00 98.62 96 CYS A O 1
ATOM 716 N N . GLN A 1 97 ? 3.211 -1.700 16.886 1.00 98.56 97 GLN A N 1
ATOM 717 C CA . GLN A 1 97 ? 3.368 -3.152 16.845 1.00 98.56 97 GLN A CA 1
ATOM 718 C C . GLN A 1 97 ? 2.542 -3.697 15.679 1.00 98.56 97 GLN A C 1
ATOM 720 O O . GLN A 1 97 ? 1.342 -3.927 15.814 1.00 98.56 97 GLN A O 1
ATOM 725 N N . VAL A 1 98 ? 3.175 -3.844 14.517 1.00 98.50 98 VAL A N 1
ATOM 726 C CA . VAL A 1 98 ? 2.533 -4.349 13.298 1.00 98.50 98 VAL A CA 1
ATOM 727 C C . VAL A 1 98 ? 3.178 -5.678 12.925 1.00 98.50 98 VAL A C 1
ATOM 729 O O . VAL A 1 98 ? 4.381 -5.733 12.679 1.00 98.50 98 VAL A O 1
ATOM 732 N N . GLU A 1 99 ? 2.391 -6.749 12.925 1.00 97.81 99 GLU A N 1
ATOM 733 C CA . GLU A 1 99 ? 2.882 -8.100 12.641 1.00 97.81 99 GLU A CA 1
ATOM 734 C C . GLU A 1 99 ? 2.781 -8.419 11.156 1.00 97.81 99 GLU A C 1
ATOM 736 O O . GLU A 1 99 ? 1.719 -8.278 10.574 1.00 97.81 99 GLU A O 1
ATOM 741 N N . ASP A 1 100 ? 3.847 -8.908 10.532 1.00 97.69 100 ASP A N 1
ATOM 742 C CA . ASP A 1 100 ? 3.793 -9.327 9.134 1.00 97.69 100 ASP A CA 1
ATOM 743 C C . ASP A 1 100 ? 3.101 -10.689 8.980 1.00 97.69 100 ASP A C 1
ATOM 745 O O . ASP A 1 100 ? 3.456 -11.665 9.645 1.00 97.69 100 ASP A O 1
ATOM 749 N N . ALA A 1 101 ? 2.145 -10.784 8.053 1.00 97.44 101 ALA A N 1
ATOM 750 C CA . ALA A 1 101 ? 1.535 -12.058 7.706 1.00 97.44 101 ALA A CA 1
ATOM 751 C C . ALA A 1 101 ? 2.557 -13.037 7.105 1.00 97.44 101 ALA A C 1
ATOM 753 O O . ALA A 1 101 ? 3.482 -12.626 6.398 1.00 97.44 101 ALA A O 1
ATOM 754 N N . PRO A 1 102 ? 2.371 -14.354 7.294 1.00 97.06 102 PRO A N 1
ATOM 755 C CA . PRO A 1 102 ? 3.133 -15.341 6.552 1.00 97.06 102 PRO A CA 1
ATOM 756 C C . PRO A 1 102 ? 2.977 -15.136 5.044 1.00 97.06 102 PRO A C 1
ATOM 758 O O . PRO A 1 102 ? 1.893 -14.814 4.542 1.00 97.06 102 PRO A O 1
ATOM 761 N N . LYS A 1 103 ? 4.065 -15.366 4.309 1.00 97.00 103 LYS A N 1
ATOM 762 C CA . LYS A 1 103 ? 4.045 -15.288 2.851 1.00 97.00 103 LYS A CA 1
ATOM 763 C C . LYS A 1 103 ? 2.973 -16.207 2.270 1.00 97.00 103 LYS A C 1
ATOM 765 O O . LYS A 1 103 ? 2.808 -17.346 2.701 1.00 97.00 103 LYS A O 1
ATOM 770 N N . SER A 1 104 ? 2.270 -15.707 1.266 1.00 96.38 104 SER A N 1
ATOM 771 C CA . SER A 1 104 ? 1.213 -16.411 0.547 1.00 96.38 104 SER A CA 1
ATOM 772 C C . SER A 1 104 ? 1.460 -16.334 -0.953 1.00 96.38 104 SER A C 1
ATOM 774 O O . SER A 1 104 ? 2.102 -15.403 -1.440 1.00 96.38 104 SER A O 1
ATOM 776 N N . LYS A 1 105 ? 0.954 -17.323 -1.692 1.00 97.19 105 LYS A N 1
ATOM 777 C CA . LYS A 1 105 ? 1.134 -17.414 -3.142 1.00 97.19 105 LYS A CA 1
ATOM 778 C C . LYS A 1 105 ? -0.201 -17.276 -3.871 1.00 97.19 105 LYS A C 1
ATOM 780 O O . LYS A 1 105 ? -1.137 -18.020 -3.584 1.00 97.19 105 LYS A O 1
ATOM 785 N N . TYR A 1 106 ? -0.256 -16.378 -4.850 1.00 96.19 106 TYR A N 1
ATOM 786 C CA . TYR A 1 106 ? -1.417 -16.149 -5.718 1.00 96.19 106 TYR A CA 1
ATOM 787 C C . TYR A 1 106 ? -0.961 -16.178 -7.173 1.00 96.19 106 TYR A C 1
ATOM 789 O O . TYR A 1 106 ? -0.048 -15.437 -7.536 1.00 96.19 106 TYR A O 1
ATOM 797 N N . LEU A 1 107 ? -1.532 -17.064 -8.000 1.00 94.69 107 LEU A N 1
ATOM 798 C CA . LEU A 1 107 ? -1.109 -17.254 -9.398 1.00 94.69 107 LEU A CA 1
ATOM 799 C C . LEU A 1 107 ? 0.420 -17.422 -9.568 1.00 94.69 107 LEU A C 1
ATOM 801 O O . LEU A 1 107 ? 1.024 -16.921 -10.515 1.00 94.69 107 LEU A O 1
ATOM 805 N N . GLY A 1 108 ? 1.079 -18.087 -8.614 1.00 95.88 108 GLY A N 1
ATOM 806 C CA . GLY A 1 108 ? 2.534 -18.285 -8.624 1.00 95.88 108 GLY A CA 1
ATOM 807 C C . GLY A 1 108 ? 3.374 -17.131 -8.054 1.00 95.88 108 GLY A C 1
ATOM 808 O O . GLY A 1 108 ? 4.561 -17.337 -7.791 1.00 95.88 108 GLY A O 1
ATOM 809 N N . ILE A 1 109 ? 2.780 -15.966 -7.797 1.00 97.69 109 ILE A N 1
ATOM 810 C CA . ILE A 1 109 ? 3.442 -14.790 -7.215 1.00 97.69 109 ILE A CA 1
ATOM 811 C C . ILE A 1 109 ? 3.436 -14.905 -5.695 1.00 97.69 109 ILE A C 1
ATOM 813 O O . ILE A 1 109 ? 2.385 -15.132 -5.100 1.00 97.69 109 ILE A O 1
ATOM 817 N N . GLU A 1 110 ? 4.601 -14.769 -5.072 1.00 97.75 110 GLU A N 1
ATOM 818 C CA . GLU A 1 110 ? 4.758 -14.816 -3.618 1.00 97.75 110 GLU A CA 1
ATOM 819 C C . GLU A 1 110 ? 4.711 -13.397 -3.045 1.00 97.75 110 GLU A C 1
ATOM 821 O O . GLU A 1 110 ? 5.458 -12.526 -3.483 1.00 97.75 110 GLU A O 1
ATOM 826 N N . VAL A 1 111 ? 3.840 -13.161 -2.064 1.00 97.06 111 VAL A N 1
ATOM 827 C CA . VAL A 1 111 ? 3.668 -11.855 -1.410 1.00 97.06 111 VAL A CA 1
ATOM 828 C C . VAL A 1 111 ? 3.493 -12.012 0.095 1.00 97.06 111 VAL A C 1
ATOM 830 O O . VAL A 1 111 ? 3.051 -13.059 0.568 1.00 97.06 111 VAL A O 1
ATOM 833 N N . THR A 1 112 ? 3.766 -10.948 0.845 1.00 97.25 112 THR A N 1
ATOM 834 C CA . THR A 1 112 ? 3.288 -10.798 2.224 1.00 97.25 112 THR A CA 1
ATOM 835 C C . THR A 1 112 ? 1.911 -10.125 2.182 1.00 97.25 112 THR A C 1
ATOM 837 O O . THR A 1 112 ? 1.832 -8.946 1.840 1.00 97.25 112 THR A O 1
ATOM 840 N N . PRO A 1 113 ? 0.805 -10.844 2.452 1.00 95.00 113 PRO A N 1
ATOM 841 C CA . PRO A 1 113 ? -0.535 -10.357 2.125 1.00 95.00 113 PRO A CA 1
ATOM 842 C C . PRO A 1 113 ? -1.098 -9.317 3.099 1.00 95.00 113 PRO A C 1
ATOM 844 O O . PRO A 1 113 ? -2.051 -8.637 2.730 1.00 95.00 113 PRO A O 1
ATOM 847 N N . GLY A 1 114 ? -0.580 -9.206 4.321 1.00 95.00 114 GLY A N 1
ATOM 848 C CA . GLY A 1 114 ? -1.159 -8.334 5.338 1.00 95.00 114 GLY A CA 1
ATOM 849 C C . GLY A 1 114 ? -0.235 -8.092 6.533 1.00 95.00 114 GLY A C 1
ATOM 850 O O . GLY A 1 114 ? 0.868 -8.644 6.570 1.00 95.00 114 GLY A O 1
ATOM 851 N N . PRO A 1 115 ? -0.650 -7.257 7.495 1.00 98.00 115 PRO A N 1
ATOM 852 C CA . PRO A 1 115 ? -1.950 -6.606 7.588 1.00 98.00 115 PRO A CA 1
ATOM 853 C C . PRO A 1 115 ? -2.178 -5.582 6.484 1.00 98.00 115 PRO A C 1
ATOM 855 O O . PRO A 1 115 ? -1.255 -4.951 5.969 1.00 98.00 115 PRO A O 1
ATOM 858 N N . GLU A 1 116 ? -3.438 -5.429 6.114 1.00 98.06 116 GLU A N 1
ATOM 859 C CA . GLU A 1 116 ? -3.884 -4.513 5.074 1.00 98.06 116 GLU A CA 1
ATOM 860 C C . GLU A 1 116 ? -4.160 -3.158 5.717 1.00 98.06 116 GLU A C 1
ATOM 862 O O . GLU A 1 116 ? -5.206 -2.960 6.331 1.00 98.06 116 GLU A O 1
ATOM 867 N N . ILE A 1 117 ? -3.226 -2.216 5.610 1.00 98.38 117 ILE A N 1
ATOM 868 C CA . ILE A 1 117 ? -3.387 -0.891 6.218 1.00 98.38 117 ILE A CA 1
ATOM 869 C C . ILE A 1 117 ? -3.531 0.153 5.117 1.00 98.38 117 ILE A C 1
ATOM 871 O O . ILE A 1 117 ? -2.603 0.402 4.349 1.00 98.38 117 ILE A O 1
ATOM 875 N N . VAL A 1 118 ? -4.705 0.779 5.055 1.00 98.00 118 VAL A N 1
ATOM 876 C CA . VAL A 1 118 ? -5.033 1.837 4.098 1.00 98.00 118 VAL A CA 1
ATOM 877 C C . VAL A 1 118 ? -5.346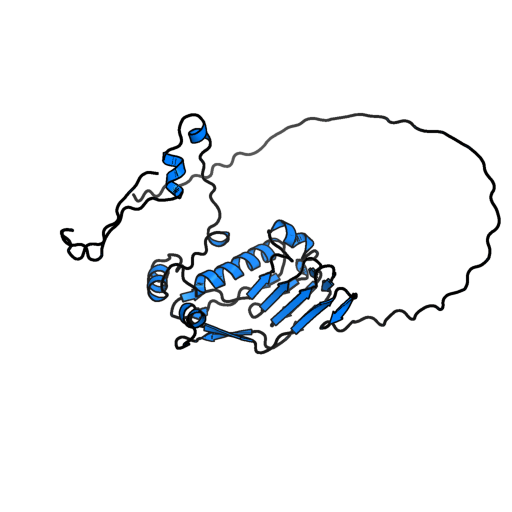 3.116 4.858 1.00 98.00 118 VAL A C 1
ATOM 879 O O . VAL A 1 118 ? -6.389 3.258 5.495 1.00 98.00 118 VAL A O 1
ATOM 882 N N . LEU A 1 119 ? -4.431 4.073 4.759 1.00 97.81 119 LEU A N 1
ATOM 883 C CA . LEU A 1 119 ? -4.583 5.399 5.338 1.00 97.81 119 LEU A CA 1
ATOM 884 C C . LEU A 1 119 ? -4.986 6.369 4.230 1.00 97.81 119 LEU A C 1
ATOM 886 O O . LEU A 1 119 ? -4.245 6.582 3.273 1.00 97.81 119 LEU A O 1
ATOM 890 N N . GLY A 1 120 ? -6.190 6.923 4.336 1.00 96.81 120 GLY A N 1
ATOM 891 C CA . GLY A 1 120 ? -6.700 7.893 3.380 1.00 96.81 120 GLY A CA 1
ATOM 892 C C . GLY A 1 120 ? -5.839 9.164 3.370 1.00 96.81 120 GLY A C 1
ATOM 893 O O . GLY A 1 120 ? -5.356 9.574 4.428 1.00 96.81 120 GLY A O 1
ATOM 894 N N . PRO A 1 121 ? -5.7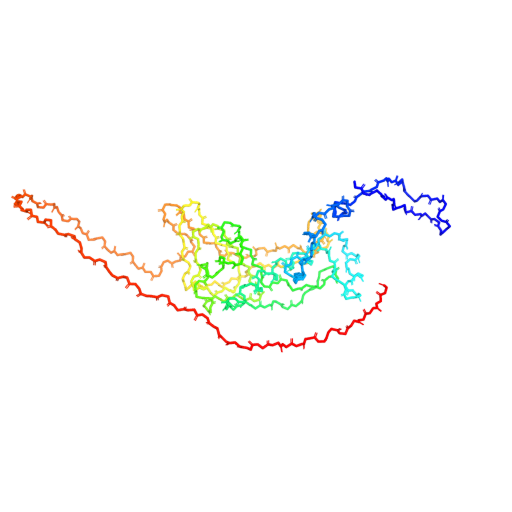05 9.862 2.226 1.00 95.88 121 PRO A N 1
ATOM 895 C CA . PRO A 1 121 ? -4.886 11.075 2.128 1.00 95.88 121 PRO A CA 1
ATOM 896 C C . PRO A 1 121 ? -5.282 12.175 3.121 1.00 95.88 121 PRO A C 1
ATOM 898 O O . PRO A 1 121 ? -4.433 12.923 3.596 1.00 95.88 121 PRO A O 1
ATOM 901 N N . LYS A 1 122 ? -6.573 12.257 3.480 1.00 95.81 122 LYS A N 1
ATOM 902 C CA . LYS A 1 122 ? -7.063 13.194 4.503 1.00 95.81 122 LYS A CA 1
ATOM 903 C C . LYS A 1 122 ? -6.510 12.891 5.899 1.00 95.81 122 LYS A C 1
ATOM 905 O O . LYS A 1 122 ? -6.408 13.805 6.707 1.00 95.81 122 LYS A O 1
ATOM 910 N N . PHE A 1 123 ? -6.193 11.631 6.187 1.00 97.44 123 PHE A N 1
ATOM 911 C CA . PHE A 1 123 ? -5.635 11.210 7.466 1.00 97.44 123 PHE A CA 1
ATOM 912 C C . PHE A 1 123 ? -4.119 11.416 7.505 1.00 97.44 123 PHE A C 1
ATOM 914 O O . PHE A 1 123 ? -3.627 12.134 8.375 1.00 97.44 123 PHE A O 1
ATOM 921 N N . ALA A 1 124 ? -3.395 10.814 6.559 1.00 95.62 124 ALA A N 1
ATOM 922 C CA . ALA A 1 124 ? -1.950 10.963 6.432 1.00 95.62 124 ALA A CA 1
ATOM 923 C C . ALA A 1 124 ? -1.532 10.879 4.957 1.00 95.62 124 ALA A C 1
ATOM 925 O O . ALA A 1 124 ? -1.738 9.858 4.303 1.00 95.62 124 ALA A O 1
ATOM 926 N N . SER A 1 125 ? -0.935 11.949 4.441 1.00 92.94 125 SER A N 1
ATOM 927 C CA . SER A 1 125 ? -0.410 12.051 3.074 1.00 92.94 125 SER A CA 1
ATOM 928 C C . SER A 1 125 ? 1.107 11.865 3.002 1.00 92.94 125 SER A C 1
ATOM 930 O O . SER A 1 125 ? 1.630 11.542 1.938 1.00 92.94 125 SER A O 1
ATOM 932 N N . TYR A 1 126 ? 1.833 12.062 4.108 1.00 92.12 126 TYR A N 1
ATOM 933 C CA . TYR A 1 126 ? 3.284 11.867 4.163 1.00 92.12 126 TYR A CA 1
ATOM 934 C C . TYR A 1 126 ? 3.748 11.340 5.535 1.00 92.12 126 TYR A C 1
ATOM 936 O O . TYR A 1 126 ? 3.058 11.538 6.540 1.00 92.12 126 TYR A O 1
ATOM 944 N N . PRO A 1 127 ? 4.931 10.695 5.627 1.00 91.38 127 PRO A N 1
ATOM 945 C CA . PRO A 1 127 ? 5.375 10.022 6.855 1.00 91.38 127 PRO A CA 1
ATOM 946 C C . PRO A 1 127 ? 5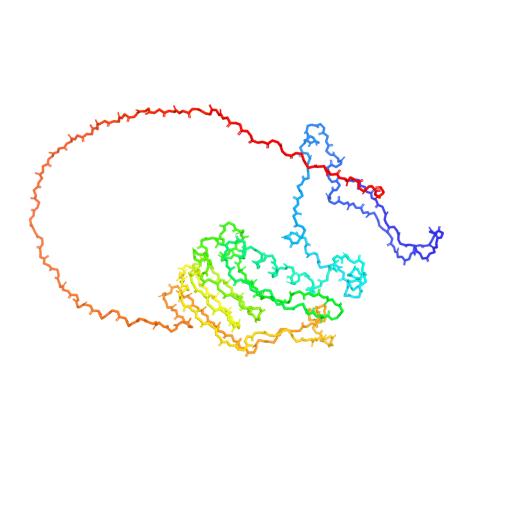.460 10.920 8.100 1.00 91.38 127 PRO A C 1
ATOM 948 O O . PRO A 1 127 ? 5.285 10.447 9.221 1.00 91.38 127 PRO A O 1
ATOM 951 N N . GLY A 1 128 ? 5.695 12.225 7.922 1.00 93.38 128 GLY A N 1
ATOM 952 C CA . GLY A 1 128 ? 5.794 13.181 9.027 1.00 93.38 128 GLY A CA 1
ATOM 953 C C . GLY A 1 128 ? 4.504 13.339 9.842 1.00 93.38 128 GLY A C 1
ATOM 954 O O . GLY A 1 128 ? 4.576 13.698 11.015 1.00 93.38 128 GLY A O 1
ATOM 955 N N . GLU A 1 129 ? 3.340 13.019 9.271 1.00 95.50 129 GLU A N 1
ATOM 956 C CA . GLU A 1 129 ? 2.049 13.099 9.970 1.00 95.50 129 GLU A CA 1
ATOM 957 C C . GLU A 1 129 ? 1.794 11.892 10.878 1.00 95.50 129 GLU A C 1
ATOM 959 O O . GLU A 1 129 ? 1.018 11.980 11.825 1.00 95.50 129 GLU A O 1
ATOM 964 N N . PHE A 1 130 ? 2.466 10.758 10.662 1.00 96.94 130 PHE A N 1
ATOM 965 C CA . PHE A 1 130 ? 2.137 9.527 11.385 1.00 96.94 130 PHE A CA 1
ATOM 966 C C . PHE A 1 130 ? 2.341 9.679 12.899 1.00 96.94 130 PHE A C 1
ATOM 968 O O . PHE A 1 130 ? 1.530 9.188 13.675 1.00 96.94 130 PHE A O 1
ATOM 975 N N . LYS A 1 131 ? 3.362 10.425 13.341 1.00 95.88 131 LYS A N 1
ATOM 976 C CA . LYS A 1 131 ? 3.618 10.652 14.776 1.00 95.88 131 LYS A CA 1
ATOM 977 C C . LYS A 1 131 ? 2.509 11.445 15.472 1.00 95.88 131 LYS A C 1
ATOM 979 O O . LYS A 1 131 ? 2.276 11.240 16.657 1.00 95.88 131 LYS A O 1
ATOM 984 N N . THR A 1 132 ? 1.826 12.345 14.763 1.00 96.62 132 THR A N 1
ATOM 985 C CA . THR A 1 132 ? 0.696 13.102 15.330 1.00 96.62 132 THR A CA 1
ATOM 986 C C . THR A 1 132 ? -0.600 12.299 15.268 1.00 96.62 132 THR A C 1
ATOM 988 O O . THR A 1 132 ? -1.459 12.448 16.134 1.00 96.62 132 THR A O 1
ATOM 991 N N . ARG A 1 133 ? -0.727 11.408 14.277 1.00 97.75 133 ARG A N 1
ATOM 992 C CA . ARG A 1 133 ? -1.856 10.481 14.139 1.00 97.75 133 ARG A CA 1
ATOM 993 C C . ARG A 1 133 ? -1.813 9.306 15.108 1.00 97.75 133 ARG A C 1
ATOM 995 O O . ARG A 1 133 ? -2.873 8.855 15.532 1.00 97.75 133 ARG A O 1
ATOM 1002 N N . PHE A 1 134 ? -0.618 8.857 15.476 1.00 98.12 134 PHE A N 1
ATOM 1003 C CA . PHE A 1 134 ? -0.360 7.758 16.405 1.00 98.12 134 PHE A CA 1
ATOM 1004 C C . PHE A 1 134 ? 0.529 8.248 17.561 1.00 98.12 134 PHE A C 1
ATOM 1006 O O . PHE A 1 134 ? 1.711 7.909 17.613 1.00 98.12 134 PHE A O 1
ATOM 1013 N N . PRO A 1 135 ? 0.002 9.073 18.486 1.00 98.12 135 PRO A N 1
ATOM 1014 C CA . PRO A 1 135 ? 0.807 9.710 19.532 1.00 98.12 135 PRO A CA 1
ATOM 1015 C C . PRO A 1 135 ? 1.390 8.724 20.556 1.00 98.12 135 PRO A C 1
ATOM 1017 O O . PRO A 1 135 ? 2.434 9.011 21.137 1.00 98.12 135 PRO A O 1
ATOM 1020 N N . ASN A 1 136 ? 0.762 7.557 20.759 1.00 98.12 136 ASN A N 1
ATOM 1021 C CA . ASN A 1 136 ? 1.300 6.484 21.605 1.00 98.12 136 ASN A CA 1
ATOM 1022 C C . ASN A 1 136 ? 1.509 5.206 20.772 1.00 98.12 136 ASN A C 1
ATOM 1024 O O . ASN A 1 136 ? 0.768 4.233 20.931 1.00 98.12 136 ASN A O 1
ATOM 1028 N N . PRO A 1 137 ? 2.506 5.181 19.875 1.00 97.94 137 PRO A N 1
ATOM 1029 C CA . PRO A 1 137 ? 2.637 4.123 18.875 1.00 97.94 137 PRO A CA 1
ATOM 1030 C C . PRO A 1 137 ? 2.804 2.735 19.517 1.00 97.94 137 PRO A C 1
ATOM 1032 O O . PRO A 1 137 ? 2.194 1.772 19.068 1.00 97.94 137 PRO A O 1
ATOM 1035 N N . SER A 1 138 ? 3.476 2.634 20.668 1.00 98.19 138 SER A N 1
ATOM 1036 C CA . SER A 1 138 ? 3.623 1.370 21.407 1.00 98.19 138 SER A CA 1
ATOM 1037 C C . SER A 1 138 ? 2.306 0.759 21.911 1.00 98.19 138 SER A C 1
ATOM 1039 O O . SER A 1 138 ? 2.286 -0.424 22.257 1.00 98.19 138 SER A O 1
ATOM 1041 N N . LYS A 1 139 ? 1.209 1.529 21.951 1.00 98.62 139 LYS A N 1
ATOM 1042 C CA . LYS A 1 139 ? -0.145 1.065 22.303 1.00 98.62 139 LYS A CA 1
ATOM 1043 C C . LYS A 1 139 ? -1.012 0.734 21.083 1.00 98.62 139 LYS A C 1
ATOM 1045 O O . LYS A 1 139 ? -2.198 0.459 21.246 1.00 98.62 139 LYS A O 1
ATOM 1050 N N . VAL A 1 140 ? -0.447 0.787 19.881 1.00 98.81 140 VAL A N 1
ATOM 1051 C CA . VAL A 1 140 ? -1.116 0.421 18.631 1.00 98.81 140 VAL A CA 1
ATOM 1052 C C . VAL A 1 140 ? -0.582 -0.936 18.194 1.00 98.81 140 VAL A C 1
ATOM 1054 O O . VAL A 1 140 ? 0.585 -1.058 17.822 1.00 98.81 140 VAL A O 1
ATOM 1057 N N . LYS A 1 141 ? -1.439 -1.950 18.276 1.00 98.81 141 LYS A N 1
ATOM 1058 C CA . LYS A 1 141 ? -1.171 -3.343 17.928 1.00 98.81 141 LYS A CA 1
ATOM 1059 C C . LYS A 1 141 ? -2.086 -3.763 16.789 1.00 98.81 141 LYS A C 1
ATOM 1061 O O . LYS A 1 141 ? -3.297 -3.554 16.862 1.00 98.81 141 LYS A O 1
ATOM 1066 N N . ILE A 1 142 ? -1.502 -4.317 15.736 1.00 98.81 142 ILE A N 1
ATOM 1067 C CA . ILE A 1 142 ? -2.210 -4.763 14.537 1.00 98.81 142 ILE A CA 1
ATOM 1068 C C . ILE A 1 142 ? -1.693 -6.157 14.189 1.00 98.81 142 ILE A C 1
ATOM 1070 O O . ILE A 1 142 ? -0.517 -6.311 13.847 1.00 98.81 142 ILE A O 1
ATOM 1074 N N . SER A 1 143 ? -2.569 -7.159 14.293 1.00 98.62 143 SER A N 1
ATOM 1075 C CA . SER A 1 143 ? -2.227 -8.557 14.017 1.00 98.62 143 SER A CA 1
ATOM 1076 C C . SER A 1 143 ? -1.963 -8.802 12.530 1.00 98.62 143 SER A C 1
ATOM 1078 O O . SER A 1 143 ? -2.450 -8.070 11.664 1.00 98.62 143 SER A O 1
ATOM 1080 N N . ALA A 1 144 ? -1.258 -9.891 12.222 1.00 97.69 144 ALA A N 1
ATOM 1081 C CA . ALA A 1 144 ? -0.950 -10.315 10.854 1.00 97.69 144 ALA A CA 1
ATOM 1082 C C . ALA A 1 144 ? -2.177 -10.446 9.926 1.00 97.69 144 ALA A C 1
ATOM 1084 O O . ALA A 1 144 ? -2.075 -10.222 8.719 1.00 97.69 144 ALA A O 1
ATOM 1085 N N . CYS A 1 145 ? -3.341 -10.795 10.479 1.00 94.38 145 CYS A N 1
ATOM 1086 C CA . CYS A 1 145 ? -4.577 -11.040 9.728 1.00 94.38 145 CYS A CA 1
ATOM 1087 C C . CYS A 1 145 ? -5.509 -9.820 9.672 1.00 94.38 145 CYS A C 1
ATOM 1089 O O . CYS A 1 145 ? -6.668 -9.947 9.278 1.00 94.38 145 CYS A O 1
ATOM 1091 N N . SER A 1 146 ? -5.034 -8.653 10.109 1.00 98.50 146 SER A N 1
ATOM 1092 C CA . SER A 1 146 ? -5.882 -7.479 10.268 1.00 98.50 146 SER A CA 1
ATOM 1093 C C . SER A 1 146 ? -6.016 -6.629 9.007 1.00 98.50 146 SER A C 1
ATOM 1095 O O . SER A 1 146 ? -5.100 -6.538 8.188 1.00 98.50 146 SER A O 1
ATOM 1097 N N . SER A 1 147 ? -7.141 -5.920 8.919 1.00 98.69 147 SER A N 1
ATOM 1098 C CA . SER A 1 147 ? -7.405 -4.899 7.904 1.00 98.69 147 SER A CA 1
ATOM 1099 C C . SER A 1 147 ? -7.815 -3.596 8.587 1.00 98.69 147 SER A C 1
ATOM 1101 O O . SER A 1 147 ? -8.821 -3.544 9.294 1.00 98.69 147 SER A O 1
ATOM 1103 N N . LEU A 1 148 ? -7.052 -2.528 8.379 1.00 98.75 148 LEU A N 1
ATOM 1104 C CA . LEU A 1 148 ? -7.317 -1.204 8.932 1.00 98.75 148 LEU A CA 1
ATOM 1105 C C . LEU A 1 148 ? -7.515 -0.202 7.799 1.00 98.75 148 LEU A C 1
ATOM 1107 O O . LEU A 1 148 ? -6.607 0.037 7.005 1.00 98.75 148 LEU A O 1
ATOM 1111 N N . VAL A 1 149 ? -8.678 0.441 7.763 1.00 98.69 149 VAL A N 1
ATOM 1112 C CA . VAL A 1 149 ? -8.939 1.580 6.877 1.00 98.69 149 VAL A CA 1
ATOM 1113 C C . VAL A 1 149 ? -9.231 2.804 7.727 1.00 98.69 149 VAL A C 1
ATOM 1115 O O . VAL A 1 149 ? -10.104 2.757 8.589 1.00 98.69 149 VAL A O 1
ATOM 1118 N N . VAL A 1 150 ? -8.524 3.906 7.484 1.00 98.56 150 VAL A N 1
ATOM 1119 C CA . VAL A 1 150 ? -8.746 5.169 8.202 1.00 98.56 150 VAL A CA 1
ATOM 1120 C C . VAL A 1 150 ? -8.921 6.298 7.208 1.00 98.56 150 VAL A C 1
ATOM 1122 O O . VAL A 1 150 ? -8.054 6.524 6.366 1.00 98.56 150 VAL A O 1
ATOM 1125 N N . ASN A 1 151 ? -10.018 7.037 7.317 1.00 97.31 151 ASN A N 1
ATOM 1126 C CA . ASN A 1 151 ? -10.280 8.195 6.478 1.00 97.31 151 ASN A CA 1
ATOM 1127 C C . ASN A 1 151 ? -10.790 9.386 7.300 1.00 97.31 151 ASN A C 1
ATOM 1129 O O . ASN A 1 151 ? -11.587 9.228 8.223 1.00 97.31 151 ASN A O 1
ATOM 1133 N N . GLY A 1 152 ? -10.349 10.585 6.919 1.00 95.81 152 GLY A N 1
ATOM 1134 C CA . GLY A 1 152 ? -10.701 11.849 7.569 1.00 95.81 152 GLY A CA 1
ATOM 1135 C C . GLY A 1 152 ? -9.549 12.475 8.362 1.00 95.81 152 GLY A C 1
ATOM 1136 O O . GLY A 1 152 ? -8.718 11.795 8.960 1.00 95.81 152 GLY A O 1
ATOM 1137 N N . ASN A 1 153 ? -9.492 13.806 8.351 1.00 94.00 153 ASN A N 1
ATOM 1138 C CA . ASN A 1 153 ? -8.391 14.594 8.916 1.00 94.00 153 ASN A CA 1
ATOM 1139 C C . ASN A 1 153 ? -8.487 14.821 10.428 1.00 94.00 153 ASN A C 1
ATOM 1141 O O . ASN A 1 153 ? -7.499 15.224 11.039 1.00 94.00 153 ASN A O 1
ATOM 1145 N N . GLY A 1 154 ? -9.652 14.587 11.029 1.00 94.62 154 GLY A N 1
ATOM 1146 C CA . GLY A 1 154 ? -9.886 14.768 12.460 1.00 94.62 154 GLY A CA 1
ATOM 1147 C C . GLY A 1 154 ? -9.582 13.543 13.320 1.00 94.62 154 GLY A C 1
ATOM 1148 O O . GLY A 1 154 ? -9.853 13.583 14.516 1.00 94.62 154 GLY A O 1
ATOM 1149 N N . VAL A 1 155 ? -9.074 12.447 12.742 1.00 97.81 155 VAL A N 1
ATOM 1150 C CA . VAL A 1 155 ? -8.831 11.196 13.479 1.00 97.81 155 VAL A CA 1
ATOM 1151 C C . VAL A 1 155 ? -7.449 11.197 14.137 1.00 97.81 155 VAL A C 1
ATOM 1153 O O . VAL A 1 155 ? -6.449 11.564 13.513 1.00 97.81 155 VAL A O 1
ATOM 1156 N N . VAL A 1 156 ? -7.396 10.735 15.386 1.00 98.25 156 VAL A N 1
ATOM 1157 C CA . VAL A 1 156 ? -6.177 10.383 16.130 1.00 98.25 156 VAL A CA 1
ATOM 1158 C C . VAL A 1 156 ? -6.370 9.005 16.763 1.00 98.25 156 VAL A C 1
ATOM 1160 O O . VAL A 1 156 ? -7.431 8.717 17.316 1.00 98.25 156 VAL A O 1
ATOM 1163 N N . ILE A 1 157 ? -5.358 8.143 16.689 1.00 98.56 157 ILE A N 1
ATOM 1164 C CA . ILE A 1 157 ? -5.382 6.793 17.262 1.00 98.56 157 ILE A CA 1
ATOM 1165 C C . ILE A 1 157 ? -4.366 6.734 18.402 1.00 98.56 157 ILE A C 1
ATOM 1167 O O . ILE A 1 157 ? -3.168 6.575 18.182 1.00 98.56 157 ILE A O 1
ATOM 1171 N N . GLU A 1 158 ? -4.848 6.887 19.635 1.00 98.50 158 GLU A N 1
ATOM 1172 C CA . GLU A 1 158 ? -4.006 6.868 20.835 1.00 98.50 158 GLU A CA 1
ATOM 1173 C C . GLU A 1 158 ? -3.697 5.445 21.313 1.00 98.50 158 GLU A C 1
ATOM 1175 O O . GLU A 1 158 ? -2.601 5.211 21.813 1.00 98.50 158 GLU A O 1
ATOM 1180 N N . SER A 1 159 ? -4.636 4.505 21.188 1.00 98.50 159 SER A N 1
ATOM 1181 C CA . SER A 1 159 ? -4.424 3.083 21.494 1.00 98.50 159 SER A CA 1
ATOM 1182 C C . SER A 1 159 ? -5.434 2.207 20.753 1.00 98.50 159 SER A C 1
ATOM 1184 O O . SER A 1 159 ? -6.613 2.550 20.646 1.00 98.50 159 SER A O 1
ATOM 1186 N N . LEU A 1 160 ? -4.957 1.083 20.214 1.00 98.75 160 LEU A N 1
ATOM 1187 C CA . LEU A 1 160 ? -5.730 0.145 19.398 1.00 98.75 160 LEU A CA 1
ATOM 1188 C C . LEU A 1 160 ? -5.131 -1.258 19.538 1.00 98.75 160 LEU A C 1
ATOM 1190 O O . LEU A 1 160 ? -3.922 -1.415 19.397 1.00 98.75 160 LEU A O 1
ATOM 1194 N N . ASP A 1 161 ? -5.970 -2.262 19.767 1.00 98.75 161 ASP A N 1
ATOM 1195 C CA . ASP A 1 161 ? -5.625 -3.682 19.646 1.00 98.75 161 ASP A CA 1
ATOM 1196 C C . ASP A 1 161 ? -6.539 -4.304 18.584 1.00 98.75 161 ASP A C 1
ATOM 1198 O O . ASP A 1 161 ? -7.729 -4.534 18.825 1.00 98.75 161 ASP A O 1
ATOM 1202 N N . LEU A 1 162 ? -6.005 -4.458 17.373 1.00 98.81 162 LEU A N 1
ATOM 1203 C CA . LEU A 1 162 ? -6.743 -4.914 16.201 1.00 98.81 162 LEU A CA 1
ATOM 1204 C C . LEU A 1 162 ? -6.333 -6.340 15.831 1.00 98.81 162 LEU A C 1
ATOM 1206 O O . LEU A 1 162 ? -5.185 -6.587 15.462 1.00 98.81 162 LEU A O 1
ATOM 1210 N N . ASP A 1 163 ? -7.316 -7.236 15.878 1.00 98.56 163 ASP A N 1
ATOM 1211 C CA . ASP A 1 163 ? -7.260 -8.592 15.342 1.00 98.56 163 ASP A CA 1
ATOM 1212 C C . ASP A 1 163 ? -8.526 -8.877 14.515 1.00 98.56 163 ASP A C 1
ATOM 1214 O O . ASP A 1 163 ? -9.549 -9.356 15.014 1.00 98.56 163 ASP A O 1
ATOM 1218 N N . GLY A 1 164 ? -8.496 -8.459 13.250 1.00 98.31 164 GLY A N 1
ATOM 1219 C CA . GLY A 1 164 ? -9.638 -8.497 12.334 1.00 98.31 164 GLY A CA 1
ATOM 1220 C C . GLY A 1 164 ? -9.738 -7.221 11.498 1.00 98.31 164 GLY A C 1
ATOM 1221 O O . GLY A 1 164 ? -8.735 -6.574 11.213 1.00 98.31 164 GLY A O 1
ATOM 1222 N N . ALA A 1 165 ? -10.944 -6.828 11.092 1.00 98.81 165 ALA A N 1
ATOM 1223 C CA . ALA A 1 165 ? -11.158 -5.664 10.232 1.00 98.81 165 ALA A CA 1
ATOM 1224 C C . ALA A 1 165 ? -11.808 -4.483 10.967 1.00 98.81 165 ALA A C 1
ATOM 1226 O O . ALA A 1 165 ? -12.854 -4.632 11.615 1.00 98.81 165 ALA A O 1
ATOM 1227 N N . LEU A 1 166 ? -11.219 -3.298 10.804 1.00 98.81 166 LEU A N 1
ATOM 1228 C CA . LEU A 1 166 ? -11.692 -2.022 11.331 1.00 98.81 166 LEU A CA 1
ATOM 1229 C C . LEU A 1 166 ? -11.658 -0.944 10.242 1.00 98.81 166 LEU A C 1
ATOM 1231 O O . LEU A 1 166 ? -10.626 -0.691 9.622 1.00 98.81 166 LEU A O 1
ATOM 1235 N N . VAL A 1 167 ? -12.787 -0.267 10.060 1.00 98.75 167 VAL A N 1
ATOM 1236 C CA . VAL A 1 167 ? -12.909 0.927 9.221 1.00 98.75 167 VAL A CA 1
ATOM 1237 C C . VAL A 1 167 ? -13.264 2.109 10.116 1.00 98.75 167 VAL A C 1
ATOM 1239 O O . VAL A 1 167 ? -14.246 2.059 10.856 1.00 98.75 167 VAL A O 1
ATOM 1242 N N . ILE A 1 168 ? -12.458 3.165 10.059 1.00 98.62 168 ILE A N 1
ATOM 1243 C CA . ILE A 1 168 ? -12.680 4.424 10.766 1.00 98.62 168 ILE A CA 1
ATOM 1244 C C . ILE A 1 168 ? -12.919 5.514 9.730 1.00 98.62 168 ILE A C 1
ATOM 1246 O O . ILE A 1 168 ? -12.043 5.812 8.916 1.00 98.62 168 ILE A O 1
ATOM 1250 N N . GLU A 1 169 ? -14.080 6.147 9.801 1.00 98.19 169 GLU A N 1
ATOM 1251 C CA . GLU A 1 169 ? -14.421 7.305 8.986 1.00 98.19 169 GLU A CA 1
ATOM 1252 C C . GLU A 1 169 ? -14.705 8.519 9.868 1.00 98.19 169 GLU A C 1
ATOM 1254 O O . GLU A 1 169 ? -15.308 8.426 10.940 1.00 98.19 169 GLU A O 1
ATOM 1259 N N . CYS A 1 170 ? -14.265 9.684 9.409 1.00 97.75 170 CYS A N 1
ATOM 1260 C CA . CYS A 1 170 ? -14.484 10.955 10.077 1.00 97.75 170 CYS A CA 1
ATOM 1261 C C . CYS A 1 170 ? -14.896 11.999 9.043 1.00 97.75 170 CYS A C 1
ATOM 1263 O O . CYS A 1 170 ? -14.187 12.221 8.056 1.00 97.75 170 CYS A O 1
ATOM 1265 N N . GLU A 1 171 ? -16.069 12.597 9.251 1.00 97.25 171 GLU A N 1
ATOM 1266 C CA . GLU A 1 171 ? -16.609 13.637 8.378 1.00 97.25 171 GLU A CA 1
ATOM 1267 C C . GLU A 1 171 ? -15.727 14.893 8.377 1.00 97.25 171 GLU A C 1
ATOM 1269 O O . GLU A 1 171 ? -15.033 15.207 9.346 1.00 97.25 171 GLU A O 1
ATOM 1274 N N . ASP A 1 172 ? -15.796 15.671 7.296 1.00 95.19 172 ASP A N 1
ATOM 1275 C CA . ASP A 1 172 ? -15.057 16.928 7.208 1.00 95.19 172 ASP A CA 1
ATOM 1276 C C . ASP A 1 172 ? -15.519 17.918 8.292 1.00 95.19 172 ASP A C 1
ATOM 1278 O O . ASP A 1 172 ? -16.682 18.332 8.355 1.00 95.19 172 ASP A O 1
ATOM 1282 N N . GLY A 1 173 ? -14.576 18.323 9.144 1.00 94.31 173 GLY A N 1
ATOM 1283 C CA . GLY A 1 173 ? -14.829 19.197 10.292 1.00 94.31 173 GLY A CA 1
ATOM 1284 C C . GLY A 1 173 ? -15.264 18.468 11.567 1.00 94.31 173 GLY A C 1
ATOM 1285 O O . GLY A 1 173 ? -15.498 19.138 12.571 1.00 94.31 173 GLY A O 1
ATOM 1286 N N . ALA A 1 174 ? -15.356 17.136 11.550 1.00 96.56 174 ALA A N 1
ATOM 1287 C CA . ALA A 1 174 ? -15.456 16.323 12.757 1.00 96.56 174 ALA A CA 1
ATOM 1288 C C . ALA A 1 174 ? -14.061 16.026 13.335 1.00 96.56 174 ALA A C 1
ATOM 1290 O O . ALA A 1 174 ? -13.046 16.136 12.645 1.00 96.56 174 ALA A O 1
ATOM 1291 N N . SER A 1 175 ? -14.026 15.617 14.603 1.00 96.00 175 SER A N 1
ATOM 1292 C CA . SER A 1 175 ? -12.818 15.144 15.284 1.00 96.00 175 SER A CA 1
ATOM 1293 C C . SER A 1 175 ? -13.131 13.861 16.036 1.00 96.00 175 SER A C 1
ATOM 1295 O O . SER A 1 175 ? -14.194 13.733 16.641 1.00 96.00 175 SER A O 1
ATOM 1297 N N . GLY A 1 176 ? -12.195 12.919 16.016 1.00 95.50 176 GLY A N 1
ATOM 1298 C CA . GLY A 1 176 ? -12.364 11.606 16.614 1.00 95.50 176 GLY A CA 1
ATOM 1299 C C . GLY A 1 176 ? -11.071 11.089 17.207 1.00 95.50 176 GLY A C 1
ATOM 1300 O O . GLY A 1 176 ? -10.022 11.158 16.571 1.00 95.50 176 GLY A O 1
ATOM 1301 N N . VAL A 1 177 ? -11.146 10.552 18.422 1.00 97.69 177 VAL A N 1
ATOM 1302 C CA . VAL A 1 177 ? -9.999 9.910 19.064 1.00 97.69 177 VAL A CA 1
ATOM 1303 C C . VAL A 1 177 ? -10.344 8.467 19.384 1.00 97.69 177 VAL A C 1
ATOM 1305 O O . VAL A 1 177 ? -11.342 8.197 20.048 1.00 97.69 177 VAL A O 1
ATOM 1308 N N . ILE A 1 178 ? -9.507 7.545 18.918 1.00 98.12 178 ILE A N 1
ATOM 1309 C CA . ILE A 1 178 ? -9.575 6.129 19.274 1.00 98.12 178 ILE A CA 1
ATOM 1310 C C . ILE A 1 178 ? -8.711 5.903 20.514 1.00 98.12 178 ILE A C 1
ATOM 1312 O O . ILE A 1 178 ? -7.499 6.131 20.471 1.00 98.12 178 ILE A O 1
ATOM 1316 N N . ARG A 1 179 ? -9.343 5.464 21.607 1.00 97.38 179 ARG A N 1
ATOM 1317 C CA . ARG A 1 179 ? -8.698 5.097 22.873 1.00 97.38 179 ARG A CA 1
ATOM 1318 C C . ARG A 1 179 ? -9.175 3.730 23.315 1.00 97.38 179 ARG A C 1
ATOM 1320 O O . ARG A 1 179 ? -10.373 3.469 23.312 1.00 97.38 179 ARG A O 1
ATOM 1327 N N . ASP A 1 180 ? -8.214 2.901 23.688 1.00 97.12 180 ASP A N 1
ATOM 1328 C CA . ASP A 1 180 ? -8.360 1.584 24.305 1.00 97.12 180 ASP A CA 1
ATOM 1329 C C . ASP A 1 180 ? -9.349 0.684 23.551 1.00 97.12 180 ASP A C 1
ATOM 1331 O O . ASP A 1 180 ? -10.043 -0.153 24.126 1.00 97.12 180 ASP A O 1
ATOM 1335 N N . LEU A 1 181 ? -9.408 0.867 22.228 1.00 98.12 181 LEU A N 1
ATOM 1336 C CA . LEU A 1 181 ? -10.305 0.124 21.365 1.00 98.12 181 LEU A CA 1
ATOM 1337 C C . LEU A 1 181 ? -9.694 -1.245 21.081 1.00 98.12 181 LEU A C 1
ATOM 1339 O O . LEU A 1 181 ? -8.620 -1.346 20.492 1.00 98.12 181 LEU A O 1
ATOM 1343 N N . VAL A 1 182 ? -10.420 -2.292 21.459 1.00 98.38 182 VAL A N 1
ATOM 1344 C CA . VAL A 1 182 ? -10.090 -3.675 21.120 1.00 98.38 182 VAL A CA 1
ATOM 1345 C C . VAL A 1 182 ? -11.092 -4.160 20.082 1.00 98.38 182 VAL A C 1
ATOM 1347 O O . VAL A 1 182 ? -12.302 -4.126 20.314 1.00 98.38 182 VAL A O 1
ATOM 1350 N N . VAL A 1 183 ? -10.603 -4.619 18.935 1.00 98.44 183 VAL A N 1
ATOM 1351 C CA . VAL A 1 183 ? -11.433 -5.176 17.863 1.00 98.44 183 VAL A CA 1
ATOM 1352 C C . VAL A 1 183 ? -10.977 -6.596 17.588 1.00 98.44 183 VAL A C 1
ATOM 1354 O O . VAL A 1 183 ? -9.858 -6.807 17.134 1.00 98.44 183 VAL A O 1
ATOM 1357 N N . LYS A 1 184 ? -11.868 -7.558 17.842 1.00 98.31 184 LYS A N 1
ATOM 1358 C CA . LYS A 1 184 ? -11.670 -8.975 17.524 1.00 98.31 184 LYS A CA 1
ATOM 1359 C C . LYS A 1 184 ? -12.850 -9.469 16.708 1.00 98.31 184 LYS A C 1
ATOM 1361 O O . LYS A 1 184 ? -13.965 -9.507 17.224 1.00 98.31 184 LYS A O 1
ATOM 1366 N N . ASN A 1 185 ? -12.625 -9.772 15.435 1.00 98.12 185 ASN A N 1
ATOM 1367 C CA . ASN A 1 185 ? -13.677 -10.201 14.515 1.00 98.12 185 ASN A CA 1
ATOM 1368 C C . ASN A 1 185 ? -13.115 -11.091 13.395 1.00 98.12 185 ASN A C 1
ATOM 1370 O O . ASN A 1 185 ? -11.905 -11.265 13.289 1.00 98.12 185 ASN A O 1
ATOM 1374 N N . LYS A 1 186 ? -13.977 -11.672 12.551 1.00 97.81 186 LYS A N 1
ATOM 1375 C CA . LYS A 1 186 ? -13.535 -12.584 11.472 1.00 97.81 186 LYS A CA 1
ATOM 1376 C C . LYS A 1 186 ? -12.716 -11.920 10.359 1.00 97.81 186 LYS A C 1
ATOM 1378 O O . LYS A 1 186 ? -12.165 -12.632 9.520 1.00 97.81 186 LYS A O 1
ATOM 1383 N N . GLY A 1 187 ? -12.653 -10.591 10.341 1.00 98.00 187 GLY A N 1
ATOM 1384 C CA . GLY A 1 187 ? -11.829 -9.814 9.430 1.00 98.00 187 GLY A CA 1
ATOM 1385 C C . GLY A 1 187 ? -12.171 -9.989 7.956 1.00 98.00 187 GLY A C 1
ATOM 1386 O O . GLY A 1 187 ? -13.278 -10.392 7.574 1.00 98.00 187 GLY A O 1
ATOM 1387 N N . TRP A 1 188 ? -11.197 -9.633 7.123 1.00 97.88 188 TRP A N 1
ATOM 1388 C CA . TRP A 1 188 ? -11.232 -9.824 5.679 1.00 97.88 188 TRP A CA 1
ATOM 1389 C C . TRP A 1 188 ? -10.262 -10.934 5.284 1.00 97.88 188 TRP A C 1
ATOM 1391 O O . TRP A 1 188 ? -9.251 -11.154 5.946 1.00 97.88 188 TRP A O 1
ATOM 1401 N N . GLN A 1 189 ? -10.571 -11.652 4.207 1.00 95.31 189 GLN A N 1
ATOM 1402 C CA . GLN A 1 189 ? -9.748 -12.762 3.735 1.00 95.31 189 GLN A CA 1
ATOM 1403 C C . GLN A 1 189 ? -9.501 -12.658 2.238 1.00 95.31 189 GLN A C 1
ATOM 1405 O O . GLN A 1 189 ? -10.427 -12.486 1.446 1.00 95.31 189 GLN A O 1
ATOM 1410 N N . LYS A 1 190 ? -8.241 -12.807 1.833 1.00 95.31 190 LYS A N 1
ATOM 1411 C CA . LYS A 1 190 ? -7.882 -12.973 0.426 1.00 95.31 190 LYS A CA 1
ATOM 1412 C C . LYS A 1 190 ? -8.164 -14.414 0.015 1.00 95.31 190 LYS A C 1
ATOM 1414 O O . LYS A 1 190 ? -7.470 -15.336 0.435 1.00 95.31 190 LYS A O 1
ATOM 1419 N N . VAL A 1 191 ? -9.186 -14.608 -0.810 1.00 95.31 191 VAL A N 1
ATOM 1420 C CA . VAL A 1 191 ? -9.563 -15.919 -1.342 1.00 95.31 191 VAL A CA 1
ATOM 1421 C C . VAL A 1 191 ? -9.064 -16.016 -2.775 1.00 95.31 191 VAL A C 1
ATOM 1423 O O . VAL A 1 191 ? -9.405 -15.161 -3.593 1.00 95.31 191 VAL A O 1
ATOM 1426 N N . GLN A 1 192 ? -8.267 -17.045 -3.080 1.00 95.62 192 GLN A N 1
ATOM 1427 C CA . GLN A 1 192 ? -7.787 -17.297 -4.441 1.00 95.62 192 GLN A CA 1
ATOM 1428 C C . GLN A 1 192 ? -8.951 -17.311 -5.439 1.00 95.62 192 GLN A C 1
ATOM 1430 O O . GLN A 1 192 ? -10.003 -17.907 -5.192 1.00 95.62 192 GLN A O 1
ATOM 1435 N N . ASP A 1 193 ? -8.755 -16.612 -6.553 1.00 94.44 193 ASP A N 1
ATOM 1436 C CA . ASP A 1 193 ? -9.760 -16.444 -7.595 1.00 94.44 193 ASP A CA 1
ATOM 1437 C C . ASP A 1 193 ? -9.074 -16.181 -8.938 1.00 94.44 193 ASP A C 1
ATOM 1439 O O . ASP A 1 193 ? -8.716 -15.054 -9.287 1.00 94.44 193 ASP A O 1
ATOM 1443 N N . GLU A 1 194 ? -8.832 -17.266 -9.667 1.00 87.56 194 GLU A N 1
ATOM 1444 C CA . GLU A 1 194 ? -8.120 -17.256 -10.948 1.00 87.56 194 GLU A CA 1
ATOM 1445 C C . GLU A 1 194 ? -9.083 -17.183 -12.142 1.00 87.56 194 GLU A C 1
ATOM 1447 O O . GLU A 1 194 ? -8.698 -16.775 -13.238 1.00 87.56 194 GLU A O 1
ATOM 1452 N N . SER A 1 195 ? -10.347 -17.559 -11.927 1.00 90.38 195 SER A N 1
ATOM 1453 C CA . SER A 1 195 ? -11.380 -17.680 -12.958 1.00 90.38 195 SER A CA 1
ATOM 1454 C C . SER A 1 195 ? -12.377 -16.523 -12.963 1.00 90.38 195 SER A C 1
ATOM 1456 O O . SER A 1 195 ? -13.391 -16.607 -13.649 1.00 90.38 195 SER A O 1
ATOM 1458 N N . SER A 1 196 ? -12.130 -15.463 -12.189 1.00 93.00 196 SER A N 1
ATOM 1459 C CA . SER A 1 196 ? -13.022 -14.308 -12.142 1.00 93.00 196 SER A CA 1
ATOM 1460 C C . SER A 1 196 ? -13.192 -13.658 -13.518 1.00 93.00 196 SER A C 1
ATOM 1462 O O . SER A 1 196 ? -12.217 -13.335 -14.213 1.00 93.00 196 SER A O 1
ATOM 1464 N N . ASP A 1 197 ? -14.441 -13.366 -13.875 1.00 93.62 197 ASP A N 1
ATOM 1465 C CA . ASP A 1 197 ? -14.763 -12.548 -15.047 1.00 93.62 197 ASP A CA 1
ATOM 1466 C C . ASP A 1 197 ? -14.296 -11.094 -14.862 1.00 93.62 197 ASP A C 1
ATOM 1468 O O . ASP A 1 197 ? -14.008 -10.387 -15.833 1.00 93.62 197 ASP A O 1
ATOM 1472 N N . VAL A 1 198 ? -14.132 -10.659 -13.609 1.00 96.12 198 VAL A N 1
ATOM 1473 C CA . VAL A 1 198 ? -13.666 -9.320 -13.253 1.00 96.12 198 VAL A CA 1
ATOM 1474 C C . VAL A 1 198 ? -12.146 -9.236 -13.409 1.00 96.12 198 VAL A C 1
ATOM 1476 O O . VAL A 1 198 ? -11.381 -9.828 -12.648 1.00 96.12 198 VAL A O 1
ATOM 1479 N N . GLU A 1 199 ? -11.693 -8.435 -14.373 1.00 94.62 199 GLU A N 1
ATOM 1480 C CA . GLU A 1 199 ? -10.275 -8.329 -14.740 1.00 94.62 199 GLU A CA 1
ATOM 1481 C C . GLU A 1 199 ? -9.361 -7.955 -13.564 1.00 94.62 199 GLU A C 1
ATOM 1483 O O . GLU A 1 199 ? -8.316 -8.575 -13.384 1.00 94.62 199 GLU A O 1
ATOM 1488 N N . ILE A 1 200 ? -9.774 -7.013 -12.709 1.00 95.44 200 ILE A N 1
ATOM 1489 C CA . ILE A 1 200 ? -8.966 -6.590 -11.554 1.00 95.44 200 ILE A CA 1
ATOM 1490 C C . ILE A 1 200 ? -8.730 -7.712 -10.530 1.00 95.44 200 ILE A C 1
ATOM 1492 O O . ILE A 1 200 ? -7.715 -7.676 -9.832 1.00 95.44 200 ILE A O 1
ATOM 1496 N N . ILE A 1 201 ? -9.643 -8.685 -10.434 1.00 96.25 201 ILE A N 1
ATOM 1497 C CA . ILE A 1 201 ? -9.517 -9.869 -9.572 1.00 96.25 201 ILE A CA 1
ATOM 1498 C C . ILE A 1 201 ? -8.613 -10.883 -10.272 1.00 96.25 201 ILE A C 1
ATOM 1500 O O . ILE A 1 201 ? -7.613 -11.315 -9.703 1.00 96.25 201 ILE A O 1
ATOM 1504 N N . ARG A 1 202 ? -8.884 -11.165 -11.551 1.00 95.06 202 ARG A N 1
ATOM 1505 C CA . ARG A 1 202 ? -8.091 -12.092 -12.367 1.00 95.06 202 ARG A CA 1
ATOM 1506 C C . ARG A 1 202 ? -6.611 -11.704 -12.450 1.00 95.06 202 ARG A C 1
ATOM 1508 O O . ARG A 1 202 ? -5.749 -12.569 -12.371 1.00 95.06 202 ARG A O 1
ATOM 1515 N N . MET A 1 203 ? -6.294 -10.413 -12.572 1.00 94.31 203 MET A N 1
ATOM 1516 C CA . MET A 1 203 ? -4.907 -9.929 -12.635 1.00 94.31 203 MET A CA 1
ATOM 1517 C C . MET A 1 203 ? -4.125 -10.153 -11.333 1.00 94.31 203 MET A C 1
ATOM 1519 O O . MET A 1 203 ? -2.915 -10.376 -11.388 1.00 94.31 203 MET A O 1
ATOM 1523 N N . ARG A 1 204 ? -4.783 -10.075 -10.167 1.00 94.81 204 ARG A N 1
ATOM 1524 C CA . ARG A 1 204 ? -4.132 -10.264 -8.855 1.00 94.81 204 ARG A CA 1
ATOM 1525 C C . ARG A 1 204 ? -4.245 -11.694 -8.318 1.00 94.81 204 ARG A C 1
ATOM 1527 O O . ARG A 1 204 ? -3.455 -12.076 -7.464 1.00 94.81 204 ARG A O 1
ATOM 1534 N N . GLY A 1 205 ? -5.177 -12.493 -8.838 1.00 96.12 205 GLY A N 1
ATOM 1535 C CA . GLY A 1 205 ? -5.339 -13.911 -8.501 1.00 96.12 205 GLY A CA 1
ATOM 1536 C C . GLY A 1 205 ? -6.103 -14.190 -7.213 1.00 96.12 205 GLY A C 1
ATOM 1537 O O . GLY A 1 205 ? -6.072 -15.314 -6.712 1.00 96.12 205 GLY A O 1
ATOM 1538 N N . TYR A 1 206 ? -6.759 -13.180 -6.647 1.00 96.88 206 TYR A N 1
ATOM 1539 C CA . TYR A 1 206 ? -7.590 -13.319 -5.460 1.00 96.88 206 TYR A CA 1
ATOM 1540 C C . TYR A 1 206 ? -8.647 -12.223 -5.390 1.00 96.88 206 TYR A C 1
ATOM 1542 O O . TYR A 1 206 ? -8.457 -11.107 -5.882 1.00 96.88 206 TYR A O 1
ATOM 1550 N N . ARG A 1 207 ? -9.752 -12.540 -4.719 1.00 96.31 207 ARG A N 1
ATOM 1551 C CA . ARG A 1 207 ? -10.756 -11.572 -4.274 1.00 96.31 207 ARG A CA 1
ATOM 1552 C C . ARG A 1 207 ? -10.636 -11.360 -2.770 1.00 96.31 207 ARG A C 1
ATOM 1554 O O . ARG A 1 207 ? -10.171 -12.238 -2.048 1.00 96.31 207 ARG A O 1
ATOM 1561 N N . LEU A 1 208 ? -11.091 -10.206 -2.303 1.00 95.44 208 LEU A N 1
ATOM 1562 C CA . LEU A 1 208 ? -11.157 -9.897 -0.881 1.00 95.44 208 LEU A CA 1
ATOM 1563 C C . LEU A 1 208 ? -12.568 -10.189 -0.362 1.00 95.44 208 LEU A C 1
ATOM 1565 O O . LEU A 1 208 ? -13.522 -9.511 -0.743 1.00 95.44 208 LEU A O 1
ATOM 1569 N N . ASP A 1 209 ? -12.694 -11.201 0.487 1.00 96.06 209 ASP A N 1
ATOM 1570 C CA . ASP A 1 209 ? -13.938 -11.567 1.153 1.00 96.06 209 ASP A CA 1
ATOM 1571 C C . ASP A 1 209 ? -14.049 -10.842 2.499 1.00 96.06 209 ASP A C 1
ATOM 1573 O O . ASP A 1 209 ? -13.291 -11.103 3.437 1.00 96.06 209 ASP A O 1
ATOM 1577 N N . LYS A 1 210 ? -14.980 -9.890 2.592 1.00 97.12 210 LYS A N 1
ATOM 1578 C CA . LYS A 1 210 ? -15.166 -9.033 3.771 1.00 97.12 210 LYS A CA 1
ATOM 1579 C C . LYS A 1 210 ? -16.139 -9.677 4.756 1.00 97.12 210 LYS A C 1
ATOM 1581 O O . LYS A 1 210 ? -17.272 -9.223 4.897 1.00 97.12 210 LYS A O 1
ATOM 1586 N N . THR A 1 211 ? -15.688 -10.740 5.419 1.00 96.88 211 THR A N 1
ATOM 1587 C CA . THR A 1 211 ? -16.538 -11.582 6.281 1.00 96.88 211 THR A CA 1
ATOM 1588 C C . THR A 1 211 ? -17.143 -10.803 7.449 1.00 96.88 211 THR A C 1
ATOM 1590 O O . THR A 1 211 ? -18.328 -10.942 7.744 1.00 96.88 211 THR A O 1
ATOM 1593 N N . GLU A 1 212 ? -16.342 -9.986 8.131 1.00 98.06 212 GLU A N 1
ATOM 1594 C CA . GLU A 1 212 ? -16.812 -9.141 9.228 1.00 98.06 212 GLU A CA 1
ATOM 1595 C C . GLU A 1 212 ? -16.047 -7.819 9.241 1.00 98.06 212 GLU A C 1
ATOM 1597 O O . GLU A 1 212 ? -14.920 -7.733 8.762 1.00 98.06 212 GLU A O 1
ATOM 1602 N N . THR A 1 213 ? -16.669 -6.740 9.718 1.00 98.31 213 THR A N 1
ATOM 1603 C CA . THR A 1 213 ? -16.032 -5.417 9.796 1.00 98.31 213 THR A CA 1
ATOM 1604 C C . THR A 1 213 ? -16.619 -4.621 10.942 1.00 98.31 213 THR A C 1
ATOM 1606 O O . THR A 1 213 ? -17.829 -4.386 10.993 1.00 98.31 213 THR A O 1
ATOM 1609 N N . LYS A 1 214 ? -15.755 -4.142 11.835 1.00 98.38 214 LYS A N 1
ATOM 1610 C CA . LYS A 1 214 ? -16.134 -3.103 12.784 1.00 98.38 214 LYS A CA 1
ATOM 1611 C C . LYS A 1 214 ? -16.031 -1.754 12.081 1.00 98.38 214 LYS A C 1
ATOM 1613 O O . LYS A 1 214 ? -14.981 -1.426 11.544 1.00 98.38 214 LYS A O 1
ATOM 1618 N N . ASN A 1 215 ? -17.106 -0.974 12.097 1.00 98.38 215 ASN A N 1
ATOM 1619 C CA . ASN A 1 215 ? -17.094 0.383 11.560 1.00 98.38 215 ASN A CA 1
ATOM 1620 C C . ASN A 1 215 ? -17.211 1.389 12.703 1.00 98.38 215 ASN A C 1
ATOM 1622 O O . ASN A 1 215 ? -18.038 1.201 13.598 1.00 98.38 215 ASN A O 1
ATOM 1626 N N . VAL A 1 216 ? -16.401 2.441 12.657 1.00 98.38 216 VAL A N 1
ATOM 1627 C CA . VAL A 1 216 ? -16.453 3.593 13.557 1.00 98.38 216 VAL A CA 1
ATOM 1628 C C . VAL A 1 216 ? -16.653 4.842 12.715 1.00 98.38 216 VAL A C 1
ATOM 1630 O O . VAL A 1 216 ? -15.887 5.082 11.785 1.00 98.38 216 VAL A O 1
ATOM 1633 N N . PHE A 1 217 ? -17.649 5.651 13.068 1.00 97.88 217 PHE A N 1
ATOM 1634 C CA . PHE A 1 217 ? -17.922 6.906 12.370 1.00 97.88 217 PHE A CA 1
ATOM 1635 C C . PHE A 1 217 ? -17.952 8.069 13.351 1.00 97.88 217 PHE A C 1
ATOM 1637 O O . PHE A 1 217 ? -18.728 8.042 14.312 1.00 97.88 217 PHE A O 1
ATOM 1644 N N . PHE A 1 218 ? -17.151 9.091 13.065 1.00 97.56 218 PHE A N 1
ATOM 1645 C CA . PHE A 1 218 ? -17.174 10.388 13.732 1.00 97.56 218 PHE A CA 1
ATOM 1646 C C . PHE A 1 218 ? -17.906 11.395 12.853 1.00 97.56 218 PHE A C 1
ATOM 1648 O O . PHE A 1 218 ? -17.473 11.685 11.734 1.00 97.56 218 PHE A O 1
ATOM 1655 N N . LYS A 1 219 ? -19.015 11.925 13.362 1.00 96.50 219 LYS A N 1
ATOM 1656 C CA . LYS A 1 219 ? -19.844 12.883 12.634 1.00 96.50 219 LYS A CA 1
ATOM 1657 C C . LYS A 1 219 ? -19.589 14.307 13.089 1.00 96.50 219 LYS A C 1
ATOM 1659 O O . LYS A 1 219 ? -19.183 14.566 14.223 1.00 96.50 219 LYS A O 1
ATOM 1664 N N . LYS A 1 220 ? -19.879 15.255 12.204 1.00 94.81 220 LYS A N 1
ATOM 1665 C CA . LYS A 1 220 ? -19.714 16.691 12.452 1.00 94.81 220 LYS A CA 1
ATOM 1666 C C . LYS A 1 220 ? -20.607 17.209 13.580 1.00 94.81 220 LYS A C 1
ATOM 1668 O O . LYS A 1 220 ? -20.263 18.193 14.227 1.00 94.81 220 LYS A O 1
ATOM 1673 N N . ASP A 1 221 ? -21.734 16.547 13.833 1.00 93.62 221 ASP A N 1
ATOM 1674 C CA . ASP A 1 221 ? -22.628 16.848 14.959 1.00 93.62 221 ASP A CA 1
ATOM 1675 C C . ASP A 1 221 ? -22.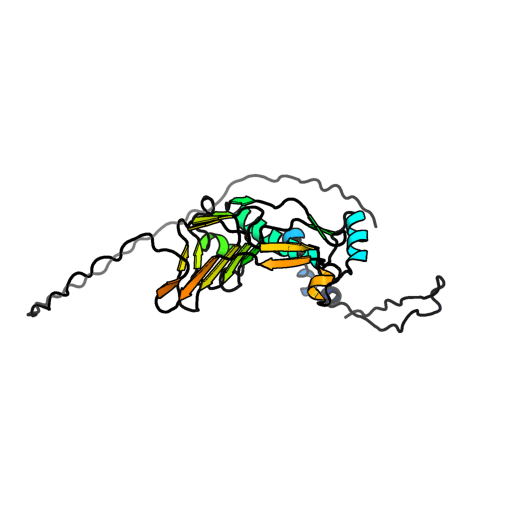073 16.395 16.327 1.00 93.62 221 ASP A C 1
ATOM 1677 O O . ASP A 1 221 ? -22.713 16.613 17.355 1.00 93.62 221 ASP A O 1
ATOM 1681 N N . GLY A 1 222 ? -20.878 15.790 16.349 1.00 90.25 222 GLY A N 1
ATOM 1682 C CA . GLY A 1 222 ? -20.214 15.274 17.543 1.00 90.25 222 GLY A CA 1
ATOM 1683 C C . GLY A 1 222 ? -20.646 13.861 17.929 1.00 90.25 222 GLY A C 1
ATOM 1684 O O . GLY A 1 222 ? -20.094 13.298 18.875 1.00 90.25 222 GLY A O 1
ATOM 1685 N N . SER A 1 223 ? -21.608 13.264 17.219 1.00 92.44 223 SER A N 1
ATOM 1686 C CA . SER A 1 223 ? -22.002 11.882 17.464 1.00 92.44 223 SER A CA 1
ATOM 1687 C C . SER A 1 223 ? -20.935 10.905 16.972 1.00 92.44 223 SER A C 1
ATOM 1689 O O . SER A 1 223 ? -20.292 11.089 15.933 1.00 92.44 223 SER A O 1
ATOM 1691 N N . VAL A 1 224 ? -20.758 9.839 17.748 1.00 94.31 224 VAL A N 1
ATOM 1692 C CA . VAL A 1 224 ? -19.850 8.738 17.434 1.00 94.31 224 VAL A CA 1
ATOM 1693 C C . VAL A 1 224 ? -20.668 7.463 17.371 1.00 94.31 224 VAL A C 1
ATOM 1695 O O . VAL A 1 224 ? -21.488 7.196 18.248 1.00 94.31 224 VAL A O 1
ATOM 1698 N N . SER A 1 225 ? -20.453 6.668 16.332 1.00 94.06 225 SER A N 1
ATOM 1699 C CA . SER A 1 225 ? -21.042 5.333 16.215 1.00 94.06 225 SER A CA 1
ATOM 1700 C C . SER A 1 225 ? -19.945 4.286 16.107 1.00 94.06 225 SER A C 1
ATOM 1702 O O . SER A 1 225 ? -18.850 4.575 15.630 1.00 94.06 225 SER A O 1
ATOM 1704 N N . GLY A 1 226 ? -20.225 3.076 16.588 1.00 88.31 226 GLY A N 1
ATOM 1705 C CA . GLY A 1 226 ? -19.271 1.969 16.557 1.00 88.31 226 GLY A CA 1
ATOM 1706 C C . GLY A 1 226 ? -18.347 1.873 17.770 1.00 88.31 226 GLY A C 1
ATOM 1707 O O . GLY A 1 226 ? -17.785 0.807 17.990 1.00 88.31 226 GLY A O 1
ATOM 1708 N N . ILE A 1 227 ? -18.235 2.901 18.608 1.00 86.12 227 ILE A N 1
ATOM 1709 C CA . ILE A 1 227 ? -17.538 2.810 19.899 1.00 86.12 227 ILE A CA 1
ATOM 1710 C C . ILE A 1 227 ? -18.599 2.794 20.994 1.00 86.12 227 ILE A C 1
ATOM 1712 O O . ILE A 1 227 ? -19.416 3.710 21.074 1.00 86.12 227 ILE A O 1
ATOM 1716 N N . GLU A 1 228 ? -18.614 1.748 21.817 1.00 71.69 228 GLU A N 1
ATOM 1717 C CA . GLU A 1 228 ? -19.420 1.755 23.035 1.00 71.69 228 GLU A CA 1
ATOM 1718 C C . GLU A 1 228 ? -18.717 2.669 24.040 1.00 71.69 228 GLU A C 1
ATOM 1720 O O . GLU A 1 228 ? -17.583 2.413 24.441 1.00 71.69 228 GLU A O 1
ATOM 1725 N N . SER A 1 229 ? -19.350 3.791 24.383 1.00 54.03 229 SER A N 1
ATOM 1726 C CA . SER A 1 229 ? -18.807 4.741 25.350 1.00 54.03 229 SER A CA 1
ATOM 1727 C C . SER A 1 229 ? -18.675 4.063 26.713 1.00 54.03 229 SER A C 1
ATOM 1729 O O . SER A 1 229 ? -19.683 3.722 27.330 1.00 54.03 229 SER A O 1
ATOM 1731 N N . SER A 1 230 ? -17.453 3.909 27.213 1.00 45.12 230 SER A N 1
ATOM 1732 C CA . SER A 1 230 ? -17.192 3.363 28.547 1.00 45.12 230 SER A CA 1
ATOM 1733 C C . SER A 1 230 ? -17.286 4.401 29.678 1.00 45.12 230 SER A C 1
ATOM 1735 O O . SER A 1 230 ? -16.787 4.142 30.768 1.00 45.12 230 SER A O 1
ATOM 1737 N N . GLU A 1 231 ? -17.942 5.551 29.477 1.00 38.44 231 GLU A N 1
ATOM 1738 C CA . GLU A 1 231 ? -18.227 6.504 30.559 1.00 38.44 231 GLU A CA 1
ATOM 1739 C C . GLU A 1 231 ? -19.688 6.985 30.551 1.00 38.44 231 GLU A C 1
ATOM 1741 O O . GLU A 1 231 ? -20.220 7.342 29.495 1.00 38.44 231 GLU A O 1
ATOM 1746 N N . PRO A 1 232 ? -20.356 7.019 31.723 1.00 39.69 232 PRO A N 1
ATOM 1747 C CA . PRO A 1 232 ? -21.690 7.582 31.845 1.00 39.69 232 PRO A CA 1
ATOM 1748 C C . PRO A 1 232 ? -21.626 9.099 31.655 1.00 39.69 232 PRO A C 1
ATOM 1750 O O . PRO A 1 232 ? -20.809 9.783 32.271 1.00 39.69 232 PRO A O 1
ATOM 1753 N N . ALA A 1 233 ? -22.532 9.624 30.828 1.00 36.22 233 ALA A N 1
ATOM 1754 C CA . ALA A 1 233 ? -22.693 11.055 30.612 1.00 36.22 233 ALA A CA 1
ATOM 1755 C C . ALA A 1 233 ? -22.733 11.817 31.956 1.00 36.22 233 ALA A C 1
ATOM 1757 O O . ALA A 1 233 ? -23.479 11.415 32.861 1.00 36.22 233 ALA A O 1
ATOM 1758 N N . PRO A 1 234 ? -21.978 12.921 32.117 1.00 38.94 234 PRO A N 1
ATOM 1759 C CA . PRO A 1 234 ? -22.074 13.735 33.316 1.00 38.94 234 PRO A CA 1
ATOM 1760 C C . PRO A 1 234 ? -23.506 14.260 33.435 1.00 38.94 234 PRO A C 1
ATOM 1762 O O . PRO A 1 234 ? -24.032 14.902 32.524 1.00 38.94 234 PRO A O 1
ATOM 1765 N N . LYS A 1 235 ? -24.154 13.957 34.567 1.00 37.78 235 LYS A N 1
ATOM 1766 C CA . LYS A 1 235 ? -25.484 14.476 34.899 1.00 37.78 235 LYS A CA 1
ATOM 1767 C C . LYS A 1 235 ? -25.447 15.998 34.781 1.00 37.78 235 LYS A C 1
ATOM 1769 O O . LYS A 1 235 ? -24.678 16.660 35.474 1.00 37.78 235 LYS A O 1
ATOM 1774 N N . SER A 1 236 ? -26.284 16.533 33.898 1.00 35.16 236 SER A N 1
ATOM 1775 C CA . SER A 1 236 ? -26.480 17.964 33.705 1.00 35.16 236 SER A CA 1
ATOM 1776 C C . SER A 1 236 ? -26.767 18.647 35.044 1.00 35.16 236 SER A C 1
ATOM 1778 O O . SER A 1 236 ? -27.787 18.369 35.679 1.00 35.16 236 SER A O 1
ATOM 1780 N N . ILE A 1 237 ? -25.881 19.547 35.465 1.00 39.59 237 ILE A N 1
ATOM 1781 C CA . ILE A 1 237 ? -26.125 20.450 36.591 1.00 39.59 237 ILE A CA 1
ATOM 1782 C C . ILE A 1 237 ? -27.198 21.463 36.141 1.00 39.59 237 ILE A C 1
ATOM 1784 O O . ILE A 1 237 ? -27.059 22.037 35.056 1.00 39.59 237 ILE A O 1
ATOM 1788 N N . PRO A 1 238 ? -28.277 21.699 36.913 1.00 35.75 238 PRO A N 1
ATOM 1789 C CA . PRO A 1 238 ? -29.293 22.682 36.549 1.00 35.75 238 PRO A CA 1
ATOM 1790 C C . PRO A 1 238 ? -28.703 24.098 36.523 1.00 35.75 238 PRO A C 1
ATOM 1792 O O . PRO A 1 238 ? -28.012 24.510 37.453 1.00 35.75 238 PRO A O 1
ATOM 1795 N N . LYS A 1 239 ? -29.007 24.852 35.460 1.00 36.41 239 LYS A N 1
ATOM 1796 C CA . LYS A 1 239 ? -28.653 26.271 35.310 1.00 36.41 239 LYS A CA 1
ATOM 1797 C C . LYS A 1 239 ? -29.219 27.092 36.476 1.00 36.41 239 LYS A C 1
ATOM 1799 O O . LYS A 1 239 ? -30.436 27.191 36.613 1.00 36.41 239 LYS A O 1
ATOM 1804 N N . SER A 1 240 ? -28.354 27.731 37.263 1.00 35.84 240 SER A N 1
ATOM 1805 C CA . SER A 1 240 ? -28.741 28.818 38.167 1.00 35.84 240 SER A CA 1
ATOM 1806 C C . SER A 1 240 ? -28.794 30.146 37.404 1.00 35.84 240 SER A C 1
ATOM 1808 O O . SER A 1 240 ? -27.849 30.501 36.698 1.00 35.84 240 SER A O 1
ATOM 1810 N N . SER A 1 241 ? -29.908 30.862 37.549 1.00 36.22 241 SER A N 1
ATOM 1811 C CA . SER A 1 241 ? -30.198 32.183 36.976 1.00 36.22 241 SER A CA 1
ATOM 1812 C C . SER A 1 241 ? -29.189 33.276 37.387 1.00 36.22 241 SER A C 1
ATOM 1814 O O . SER A 1 241 ? -28.570 33.160 38.446 1.00 36.22 241 SER A O 1
ATOM 1816 N N . PRO A 1 242 ? -29.028 34.355 36.592 1.00 38.00 242 PRO A N 1
ATOM 1817 C CA . PRO A 1 242 ? -28.020 35.382 36.842 1.00 38.00 242 PRO A CA 1
ATOM 1818 C C . PRO A 1 242 ? -28.451 36.372 37.936 1.00 38.00 242 PRO A C 1
ATOM 1820 O O . PRO A 1 242 ? -29.593 36.830 37.958 1.00 38.00 242 PRO A O 1
ATOM 1823 N N . ALA A 1 243 ? -27.513 36.728 38.817 1.00 37.31 243 ALA A N 1
ATOM 1824 C CA . ALA A 1 243 ? -27.659 37.824 39.775 1.00 37.31 243 ALA A CA 1
ATOM 1825 C C . ALA A 1 243 ? -27.259 39.181 39.140 1.00 37.31 243 ALA A C 1
ATOM 1827 O O . ALA A 1 243 ? -26.464 39.196 38.196 1.00 37.31 243 ALA A O 1
ATOM 1828 N N . PRO A 1 244 ? -27.795 40.320 39.625 1.00 37.34 244 PRO A N 1
ATOM 1829 C CA . PRO A 1 244 ? -27.692 41.617 38.956 1.00 37.34 244 PRO A CA 1
ATOM 1830 C C . PRO A 1 244 ? -26.358 42.331 39.226 1.00 37.34 244 PRO A C 1
ATOM 1832 O O . PRO A 1 244 ? -25.807 42.254 40.322 1.00 37.34 244 PRO A O 1
ATOM 1835 N N . GLN A 1 245 ? -25.880 43.077 38.227 1.00 36.69 245 GLN A N 1
ATOM 1836 C CA . GLN A 1 245 ? -24.703 43.949 38.302 1.00 36.69 245 GLN A CA 1
ATOM 1837 C C . GLN A 1 245 ? -25.030 45.327 38.897 1.00 36.69 245 GLN A C 1
ATOM 1839 O O . GLN A 1 245 ? -26.060 45.904 38.554 1.00 36.69 245 GLN A O 1
ATOM 1844 N N . ALA A 1 246 ? -24.085 45.886 39.664 1.00 31.64 246 ALA A N 1
ATOM 1845 C CA . ALA A 1 246 ? -23.735 47.316 39.743 1.00 31.64 246 ALA A CA 1
ATOM 1846 C C . ALA A 1 246 ? -22.467 47.493 40.625 1.00 31.64 246 ALA A C 1
ATOM 1848 O O . ALA A 1 246 ? -22.190 46.619 41.443 1.00 31.64 246 ALA A O 1
ATOM 1849 N N . PRO A 1 247 ? -21.763 48.641 40.596 1.00 37.06 247 PRO A N 1
ATOM 1850 C CA . PRO A 1 247 ? -21.215 49.307 39.422 1.00 37.06 247 PRO A CA 1
ATOM 1851 C C . PRO A 1 247 ? -19.715 49.671 39.578 1.00 37.06 247 PRO A C 1
ATOM 1853 O O . PRO A 1 247 ? -19.087 49.514 40.620 1.00 37.06 247 PRO A O 1
ATOM 1856 N N . ILE A 1 248 ? -19.195 50.168 38.458 1.00 34.44 248 ILE A N 1
ATOM 1857 C CA . ILE A 1 248 ? -17.882 50.730 38.115 1.00 34.44 248 ILE A CA 1
ATOM 1858 C C . ILE A 1 248 ? -17.193 51.542 39.228 1.00 34.44 248 ILE A C 1
ATOM 1860 O O . ILE A 1 248 ? -17.792 52.449 39.800 1.00 34.44 248 ILE A O 1
ATOM 1864 N N . CYS A 1 249 ? -15.881 51.326 39.389 1.00 29.50 249 CYS A N 1
ATOM 1865 C CA . CYS A 1 249 ? -14.952 52.354 39.854 1.00 29.50 249 CYS A CA 1
ATOM 1866 C C . CYS A 1 249 ? -13.656 52.290 39.029 1.00 29.50 249 CYS A C 1
ATOM 1868 O O . CYS A 1 249 ? -13.027 51.242 38.902 1.00 29.50 249 CYS A O 1
ATOM 1870 N N . SER A 1 250 ? -13.326 53.418 38.413 1.00 30.53 250 SER A N 1
ATOM 1871 C CA . SER A 1 250 ? -12.132 53.701 37.622 1.00 30.53 250 SER A CA 1
ATOM 1872 C C . SER A 1 250 ? -10.925 53.974 38.515 1.00 30.53 250 SER A C 1
ATOM 1874 O O . SER A 1 250 ? -11.075 54.744 39.458 1.00 30.53 250 SER A O 1
ATOM 1876 N N . ASP A 1 251 ? -9.732 53.501 38.144 1.00 33.66 251 ASP A N 1
ATOM 1877 C CA . ASP A 1 251 ? -8.565 54.388 38.180 1.00 33.66 251 ASP A CA 1
ATOM 1878 C C . ASP A 1 251 ? -7.414 53.942 37.268 1.00 33.66 251 ASP A C 1
ATOM 1880 O O . ASP A 1 251 ? -7.227 52.764 36.960 1.00 33.66 251 ASP A O 1
ATOM 1884 N N . ASN A 1 252 ? -6.690 54.956 36.809 1.00 31.69 252 ASN A N 1
ATOM 1885 C CA . ASN A 1 252 ? -5.611 54.953 35.832 1.00 31.69 252 ASN A CA 1
ATOM 1886 C C . ASN A 1 252 ? -4.287 54.414 36.397 1.00 31.69 252 ASN A C 1
ATOM 1888 O O . ASN A 1 252 ? -3.984 54.585 37.573 1.00 31.69 252 ASN A O 1
ATOM 1892 N N . GLY A 1 253 ? -3.419 53.889 35.525 1.00 30.73 253 GLY A N 1
ATOM 1893 C CA . GLY A 1 253 ? -2.024 53.629 35.896 1.00 30.73 253 GLY A CA 1
ATOM 1894 C C . GLY A 1 253 ? -1.188 52.972 34.802 1.00 30.73 253 GLY A C 1
ATOM 1895 O O . GLY A 1 253 ? -1.023 51.759 34.773 1.00 30.73 253 GLY A O 1
ATOM 1896 N N . VAL A 1 254 ? -0.649 53.790 33.900 1.00 30.86 254 VAL A N 1
ATOM 1897 C CA . VAL A 1 254 ? 0.362 53.436 32.890 1.00 30.86 254 VAL A CA 1
ATOM 1898 C C . VAL A 1 254 ? 1.701 53.118 33.561 1.00 30.86 254 VAL A C 1
ATOM 1900 O O . VAL A 1 254 ? 2.230 54.018 34.196 1.00 30.86 254 VAL A O 1
ATOM 1903 N N . VAL A 1 255 ? 2.303 51.941 33.318 1.00 32.00 255 VAL A N 1
ATOM 1904 C CA . VAL A 1 255 ? 3.773 51.759 33.201 1.00 32.00 255 VAL A CA 1
ATOM 1905 C C . VAL A 1 255 ? 4.093 50.532 32.318 1.00 32.00 255 VAL A C 1
ATOM 1907 O O . VAL A 1 255 ? 3.591 49.434 32.540 1.00 32.00 255 VAL A O 1
ATOM 1910 N N . LYS A 1 256 ? 4.973 50.718 31.329 1.00 32.25 256 LYS A N 1
ATOM 1911 C CA . LYS A 1 256 ? 5.716 49.705 30.543 1.00 32.25 256 LYS A CA 1
ATOM 1912 C C . LYS A 1 256 ? 7.211 50.103 30.597 1.00 32.25 256 LYS A C 1
ATOM 1914 O O . LYS A 1 256 ? 7.477 51.282 30.816 1.00 32.25 256 LYS A O 1
ATOM 1919 N N . PRO A 1 257 ? 8.154 49.254 30.147 1.00 43.66 257 PRO A N 1
ATOM 1920 C CA . PRO A 1 257 ? 8.744 48.055 30.751 1.00 43.66 257 PRO A CA 1
ATOM 1921 C C . PRO A 1 257 ? 10.230 48.341 31.131 1.00 43.66 257 PRO A C 1
ATOM 1923 O O . PRO A 1 257 ? 10.606 49.508 31.229 1.00 43.66 257 PRO A O 1
ATOM 1926 N N . PRO A 1 258 ? 11.115 47.334 31.286 1.00 35.53 258 PRO A N 1
ATOM 1927 C CA . PRO A 1 258 ? 12.108 47.214 30.211 1.00 35.53 258 PRO A CA 1
ATOM 1928 C C . PRO A 1 258 ? 12.570 45.789 29.864 1.00 35.53 258 PRO A C 1
ATOM 1930 O O . PRO A 1 258 ? 12.416 44.825 30.607 1.00 35.53 258 PRO A O 1
ATOM 1933 N N . VAL A 1 259 ? 13.163 45.738 28.673 1.00 33.75 259 VAL A N 1
ATOM 1934 C CA . VAL A 1 259 ? 13.856 44.639 27.996 1.00 33.75 259 VAL A CA 1
ATOM 1935 C C . VAL A 1 259 ? 15.345 44.653 28.374 1.00 33.75 259 VAL A C 1
ATOM 1937 O O . VAL A 1 259 ? 15.943 45.724 28.426 1.00 33.75 259 VAL A O 1
ATOM 1940 N N . SER A 1 260 ? 15.967 43.481 28.519 1.00 30.98 260 SER A N 1
ATOM 1941 C CA . SER A 1 260 ? 17.412 43.247 28.317 1.00 30.98 260 SER A CA 1
ATOM 1942 C C . SER A 1 260 ? 17.584 41.774 27.888 1.00 30.98 260 SER A C 1
ATOM 1944 O O . SER A 1 260 ? 17.058 40.884 28.541 1.00 30.98 260 SER A O 1
ATOM 1946 N N . SER A 1 261 ? 17.978 41.415 26.660 1.00 29.42 261 SER A N 1
ATOM 1947 C CA . SER A 1 261 ? 19.224 41.582 25.887 1.00 29.42 261 SER A CA 1
ATOM 1948 C C . SER A 1 261 ? 20.372 40.639 26.289 1.00 29.42 261 SER A C 1
ATOM 1950 O O . SER A 1 261 ? 20.828 40.710 27.426 1.00 29.42 261 SER A O 1
ATOM 1952 N N . LEU A 1 262 ? 20.907 39.938 25.264 1.00 26.62 262 LEU A N 1
ATOM 1953 C CA . LEU A 1 262 ? 22.237 39.291 25.123 1.00 26.62 262 LEU A CA 1
ATOM 1954 C C . LEU A 1 262 ? 22.348 37.858 25.706 1.00 26.62 262 LEU A C 1
ATOM 1956 O O . LEU A 1 262 ? 21.923 37.625 26.822 1.00 26.62 262 LEU A O 1
ATOM 1960 N N . LYS A 1 263 ? 22.909 36.831 25.041 1.00 29.64 263 LYS A N 1
ATOM 1961 C CA . LYS A 1 263 ? 23.977 36.767 24.022 1.00 29.64 263 LYS A CA 1
ATOM 1962 C C . LYS A 1 263 ? 23.971 35.422 23.267 1.00 29.64 263 LYS A C 1
ATOM 1964 O O . LYS A 1 263 ? 23.606 34.390 23.814 1.00 29.64 263 LYS A O 1
ATOM 1969 N N . SER A 1 264 ? 24.472 35.491 22.038 1.00 29.36 264 SER A N 1
ATOM 1970 C CA . SER A 1 264 ? 24.965 34.430 21.153 1.00 29.36 264 SER A CA 1
ATOM 1971 C C . SER A 1 264 ? 26.166 33.656 21.714 1.00 29.36 264 SER A C 1
ATOM 1973 O O . SER A 1 264 ? 27.051 34.285 22.297 1.00 29.36 264 SER A O 1
ATOM 1975 N N . LEU A 1 265 ? 26.280 32.363 21.391 1.00 28.81 265 LEU A N 1
ATOM 1976 C CA . LEU A 1 265 ? 27.551 31.632 21.357 1.00 28.81 265 LEU A CA 1
ATOM 1977 C C . LEU A 1 265 ? 27.592 30.709 20.130 1.00 28.81 265 LEU A C 1
ATOM 1979 O O . LEU A 1 265 ? 26.624 30.026 19.811 1.00 28.81 265 LEU A O 1
ATOM 1983 N N . THR A 1 266 ? 28.721 30.792 19.441 1.00 29.98 266 THR A N 1
ATOM 1984 C CA . THR A 1 266 ? 29.151 30.095 18.229 1.00 29.98 266 THR A CA 1
ATOM 1985 C C . THR A 1 266 ? 29.818 28.744 18.543 1.00 29.98 266 THR A C 1
ATOM 1987 O O . THR A 1 266 ? 30.457 28.617 19.584 1.00 29.98 266 THR A O 1
ATOM 1990 N N . ASP A 1 267 ? 29.664 27.812 17.594 1.00 27.23 267 ASP A N 1
ATOM 1991 C CA . ASP A 1 267 ? 30.381 26.554 17.245 1.00 27.23 267 ASP A CA 1
ATOM 1992 C C . ASP A 1 267 ? 31.919 26.498 17.465 1.00 27.23 267 ASP A C 1
ATOM 1994 O O . ASP A 1 267 ? 32.504 27.550 17.745 1.00 27.23 267 ASP A O 1
ATOM 1998 N N . PRO A 1 268 ? 32.652 25.391 17.134 1.00 41.84 268 PRO A N 1
ATOM 1999 C CA . PRO A 1 268 ? 32.311 23.951 16.936 1.00 41.84 268 PRO A CA 1
ATOM 2000 C C . PRO A 1 268 ? 33.371 22.963 17.530 1.00 41.84 268 PRO A C 1
ATOM 2002 O O . PRO A 1 268 ? 34.472 23.389 17.864 1.00 41.84 268 PRO A O 1
ATOM 2005 N N . SER A 1 269 ? 33.127 21.637 17.543 1.00 27.03 269 SER A N 1
ATOM 2006 C CA . SER A 1 269 ? 34.203 20.628 17.336 1.00 27.03 269 SER A CA 1
ATOM 2007 C C . SER A 1 269 ? 33.719 19.171 17.155 1.00 27.03 269 SER A C 1
ATOM 2009 O O . SER A 1 269 ? 33.105 18.608 18.056 1.00 27.03 269 SER A O 1
ATOM 2011 N N . GLU A 1 270 ? 34.147 18.592 16.025 1.00 28.41 270 GLU A N 1
ATOM 2012 C CA . GLU A 1 270 ? 34.757 17.255 15.836 1.00 28.41 270 GLU A CA 1
ATOM 2013 C C . GLU A 1 270 ? 33.946 15.936 15.790 1.00 28.41 270 GLU A C 1
ATOM 2015 O O . GLU A 1 270 ? 33.021 15.690 16.556 1.00 28.41 270 GLU A O 1
ATOM 2020 N N . ASN A 1 271 ? 34.470 15.069 14.900 1.00 29.41 271 ASN A N 1
ATOM 2021 C CA . ASN A 1 271 ? 34.241 13.637 14.634 1.00 29.41 271 ASN A CA 1
ATOM 2022 C C . ASN A 1 271 ? 32.994 13.248 13.815 1.00 29.41 271 ASN A C 1
ATOM 2024 O O . ASN A 1 271 ? 31.904 13.751 14.034 1.00 29.41 271 ASN A O 1
ATOM 2028 N N . GLU A 1 272 ? 33.046 12.351 12.826 1.00 30.67 272 GLU A N 1
ATOM 2029 C CA . GLU A 1 272 ? 34.059 11.368 12.413 1.00 30.67 272 GLU A CA 1
ATOM 2030 C C . GLU A 1 272 ? 33.740 10.954 10.959 1.00 30.67 272 GLU A C 1
ATOM 2032 O O . GLU A 1 272 ? 32.579 10.732 10.610 1.00 30.67 272 GLU A O 1
ATOM 2037 N N . GLN A 1 273 ? 34.756 10.857 10.097 1.00 27.53 273 GLN A N 1
ATOM 2038 C CA . GLN A 1 273 ? 34.641 10.224 8.781 1.00 27.53 273 GLN A CA 1
ATOM 2039 C C . GLN A 1 273 ? 34.729 8.707 8.958 1.00 27.53 273 GLN A C 1
ATOM 2041 O O . GLN A 1 273 ? 35.718 8.209 9.487 1.00 27.53 273 GLN A O 1
ATOM 2046 N N . MET A 1 274 ? 33.731 7.974 8.463 1.00 28.50 274 MET A N 1
ATOM 2047 C CA . MET A 1 274 ? 33.822 6.526 8.290 1.00 28.50 274 MET A CA 1
ATOM 2048 C C . MET A 1 274 ? 33.713 6.210 6.796 1.00 28.50 274 MET A C 1
ATOM 2050 O O . MET A 1 274 ? 32.672 6.415 6.171 1.00 28.50 274 MET A O 1
ATOM 2054 N N . GLU A 1 275 ? 34.831 5.766 6.223 1.00 28.05 275 GLU A N 1
ATOM 2055 C CA . GLU A 1 275 ? 34.942 5.250 4.860 1.00 28.05 275 GLU A CA 1
ATOM 2056 C C . GLU A 1 275 ? 34.106 3.972 4.708 1.00 28.05 275 GLU A C 1
ATOM 2058 O O . GLU A 1 275 ? 34.343 2.975 5.388 1.00 28.05 275 GLU A O 1
ATOM 2063 N N . ALA A 1 276 ? 33.158 3.977 3.770 1.00 28.52 276 ALA A N 1
ATOM 2064 C CA . ALA A 1 276 ? 32.540 2.762 3.254 1.00 28.52 276 ALA A CA 1
ATOM 2065 C C . ALA A 1 276 ? 33.144 2.451 1.879 1.00 28.52 276 ALA A C 1
ATOM 2067 O O . ALA A 1 276 ? 32.912 3.147 0.889 1.00 28.52 276 ALA A O 1
ATOM 2068 N N . THR A 1 277 ? 33.949 1.396 1.838 1.00 28.02 277 THR A N 1
ATOM 2069 C CA . THR A 1 277 ? 34.529 0.798 0.637 1.00 28.02 277 THR A CA 1
ATOM 2070 C C . THR A 1 277 ? 33.418 0.146 -0.190 1.00 28.02 277 THR A C 1
ATOM 2072 O O . THR A 1 277 ? 32.934 -0.933 0.138 1.00 28.02 277 THR A O 1
ATOM 2075 N N . ASN A 1 278 ? 33.006 0.791 -1.284 1.00 29.83 278 ASN A N 1
ATOM 2076 C CA . ASN A 1 278 ? 32.119 0.182 -2.276 1.00 29.83 278 ASN A CA 1
ATOM 2077 C C . ASN A 1 278 ? 32.945 -0.650 -3.265 1.00 29.83 278 ASN A C 1
ATOM 2079 O O . ASN A 1 278 ? 33.625 -0.119 -4.144 1.00 29.83 278 ASN A O 1
ATOM 2083 N N . ALA A 1 279 ? 32.866 -1.972 -3.118 1.00 27.72 279 ALA A N 1
ATOM 2084 C CA . ALA A 1 279 ? 33.325 -2.925 -4.114 1.00 27.72 279 ALA A CA 1
ATOM 2085 C C . ALA A 1 279 ? 32.411 -2.845 -5.347 1.00 27.72 279 ALA A C 1
ATOM 2087 O O . ALA A 1 279 ? 31.260 -3.279 -5.335 1.00 27.72 279 ALA A O 1
ATOM 2088 N N . CYS A 1 280 ? 32.943 -2.257 -6.413 1.00 26.42 280 CYS A N 1
ATOM 2089 C CA . CYS A 1 280 ? 32.308 -2.183 -7.717 1.00 26.42 280 CYS A CA 1
ATOM 2090 C C . CYS A 1 280 ? 32.362 -3.565 -8.394 1.00 26.42 280 CYS A C 1
ATOM 2092 O O . CYS A 1 280 ? 33.422 -4.005 -8.839 1.00 26.42 280 CYS A O 1
ATOM 2094 N N . CYS A 1 281 ? 31.222 -4.255 -8.471 1.00 27.48 281 CYS A N 1
ATOM 2095 C CA . CYS A 1 281 ? 31.001 -5.330 -9.438 1.00 27.48 281 CYS A CA 1
ATOM 2096 C C . CYS A 1 281 ? 30.485 -4.702 -10.735 1.00 27.48 281 CYS A C 1
ATOM 2098 O O . CYS A 1 281 ? 29.287 -4.482 -10.898 1.00 27.48 281 CYS A O 1
ATOM 2100 N N . ASN A 1 282 ? 31.409 -4.409 -11.649 1.00 25.75 282 ASN A N 1
ATOM 2101 C CA . ASN A 1 282 ? 31.089 -4.067 -13.028 1.00 25.75 282 ASN A CA 1
ATOM 2102 C C . ASN A 1 282 ? 30.644 -5.328 -13.778 1.00 25.75 282 ASN A C 1
ATOM 2104 O O . ASN A 1 282 ? 31.450 -6.225 -14.028 1.00 25.75 282 ASN A O 1
ATOM 2108 N N . ILE A 1 283 ? 29.379 -5.355 -14.187 1.00 29.66 283 ILE A N 1
ATOM 2109 C CA . ILE A 1 283 ? 28.935 -6.074 -15.379 1.00 29.66 283 ILE A CA 1
ATOM 2110 C C . ILE A 1 283 ? 28.212 -5.046 -16.256 1.00 29.66 283 ILE A C 1
ATOM 2112 O O . ILE A 1 283 ? 27.139 -4.576 -15.882 1.00 29.66 283 ILE A O 1
ATOM 2116 N N . LEU A 1 284 ? 28.838 -4.8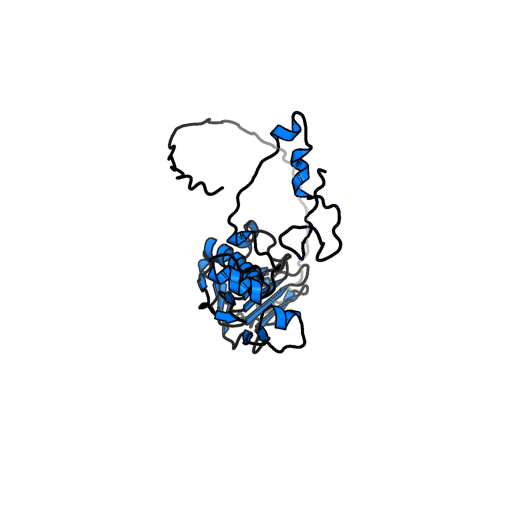02 -17.416 1.00 27.73 284 LEU A N 1
ATOM 2117 C CA . LEU A 1 284 ? 28.470 -3.953 -18.563 1.00 27.73 284 LEU A CA 1
ATOM 2118 C C . LEU A 1 284 ? 28.786 -2.457 -18.447 1.00 27.73 284 LEU A C 1
ATOM 2120 O O . LEU A 1 284 ? 28.039 -1.717 -17.777 1.00 27.73 284 LEU A O 1
#

Foldseek 3Di:
DDKDKDFDAPDPVRPHGPDDIDIDDDPVCVLVPDDDCVVVVDDDDDDDCLQPPQAADDFLVQLLVCVVVVHHSRFLQRSQQSVQVNVLVLLVVLPAAFDFAPWDAFSNDIGRRDDAAAEDVQCPVDSVNVCVQAVQRNQHHADNQEYEAEDHNQEHEPHEATDAAEYEEEDYQFHDYHDPYYDHDPHKDWAFDCPDPDVSQNRNRTDIHGPDYQYWYTYNVRDIPRDDDPDDDPPDDDDDDDDDDDDDDDDDDDDDDDDDDDDDDDDDDDDDDDDDDDDDPDDD

Organism: NCBI:txid49252

Radius of gyration: 29.61 Å; chains: 1; bounding box: 65×73×82 Å

pLDDT: mean 83.49, std 25.25, range [25.75, 98.81]